Protein AF-A0A8B7PF85-F1 (afdb_monomer_lite)

Sequence (196 aa):
MQERKKDFKMIKMERMNKMQQNVLRRKIEEASSVNKRLKDALELQKVCSEKRATANLANRQQRLKNWLESELELVSVKHQAKQSLESLREDRKFIGNKLTKVEQQLQHNDLSEEFRTELLNKQKDLSTDLQLRTAQINELQQKVLEGDGESLLERKRFEGLQGMSETKAALTMLFNTAVQHKAQCASSQQELQELQ

Foldseek 3Di:
DVVVVVVVVVVVVVVVVVVVVVVLVVLVVVLVVLLVLLVVLVVVLVVLVVCVVDDDDPPLLVNLLVLLVSVVSNVVSLVVLVVSLVVLVVVLVVLVVVLVVLVVVLPDPPDDPVVNVVSVVSNVVSVVSNVVSVVSSVSSVVSSVVVCVCVVVVVCVCVPQDDDVSVVSSVVSVVVVVVVVVVVVVVVVVVVVVVD

Structure (mmCIF, N/CA/C/O backbone):
data_AF-A0A8B7PF85-F1
#
_entry.id   AF-A0A8B7PF85-F1
#
loop_
_atom_site.group_PDB
_atom_site.id
_atom_site.type_symbol
_atom_site.label_atom_id
_atom_site.label_alt_id
_atom_site.label_comp_id
_atom_site.label_asym_id
_atom_site.label_entity_id
_atom_site.label_seq_id
_atom_site.pdbx_PDB_ins_code
_atom_site.Cartn_x
_atom_site.Cartn_y
_atom_site.Cartn_z
_atom_site.occupancy
_atom_site.B_iso_or_equiv
_atom_site.auth_seq_id
_atom_site.auth_comp_id
_atom_site.auth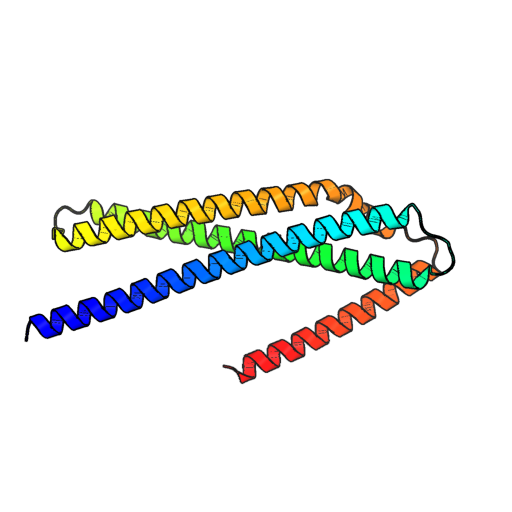_asym_id
_atom_site.auth_atom_id
_atom_site.pdbx_PDB_model_num
ATOM 1 N N . MET A 1 1 ? -5.047 -15.361 47.246 1.00 52.53 1 MET A N 1
ATOM 2 C CA . MET A 1 1 ? -5.412 -16.147 46.033 1.00 52.53 1 MET A CA 1
ATOM 3 C C . MET A 1 1 ? -6.221 -15.343 45.011 1.00 52.53 1 MET A C 1
ATOM 5 O O . MET A 1 1 ? -6.022 -15.560 43.822 1.00 52.53 1 MET A O 1
ATOM 9 N N . GLN A 1 2 ? -7.114 -14.435 45.428 1.00 57.12 2 GLN A N 1
ATOM 10 C CA . GLN A 1 2 ? -7.869 -13.569 44.505 1.00 57.12 2 GLN A CA 1
ATOM 11 C C . GLN A 1 2 ? -7.014 -12.468 43.852 1.00 57.12 2 GLN A C 1
ATOM 13 O O . GLN A 1 2 ? -7.159 -12.265 42.651 1.00 57.12 2 GLN A O 1
ATOM 18 N N . GLU A 1 3 ? -6.076 -11.844 44.576 1.00 59.31 3 GLU A N 1
ATOM 19 C CA . GLU A 1 3 ? -5.154 -10.835 44.009 1.00 59.31 3 GLU A CA 1
ATOM 20 C C . GLU A 1 3 ? -4.303 -11.396 42.870 1.00 59.31 3 GLU A C 1
ATOM 22 O O . GLU A 1 3 ? -4.425 -10.935 41.744 1.00 59.31 3 GLU A O 1
ATOM 27 N N . ARG A 1 4 ? -3.598 -12.516 43.090 1.00 60.62 4 ARG A N 1
ATOM 28 C CA . ARG A 1 4 ? -2.813 -13.177 42.027 1.00 60.62 4 ARG A CA 1
ATOM 29 C C . ARG A 1 4 ? -3.626 -13.512 40.769 1.00 60.62 4 ARG A C 1
ATOM 31 O O . ARG A 1 4 ? -3.073 -13.530 39.676 1.00 60.62 4 ARG A O 1
ATOM 38 N N . LYS A 1 5 ? -4.930 -13.802 40.900 1.00 60.78 5 LYS A N 1
ATOM 39 C CA . LYS A 1 5 ? -5.827 -14.054 39.755 1.00 60.78 5 LYS A CA 1
ATOM 40 C C . LYS A 1 5 ? -6.243 -12.759 39.043 1.00 60.78 5 LYS A C 1
ATOM 42 O O . LYS A 1 5 ? -6.438 -12.797 37.828 1.00 60.78 5 LYS A O 1
ATOM 47 N N . LYS A 1 6 ? -6.386 -11.643 39.767 1.00 65.12 6 LYS A N 1
ATOM 48 C CA . LYS A 1 6 ? -6.593 -10.302 39.194 1.00 65.12 6 LYS A CA 1
ATOM 49 C C . LYS A 1 6 ? -5.335 -9.827 38.461 1.00 65.12 6 LYS A C 1
ATOM 51 O O . LYS A 1 6 ? -5.448 -9.444 37.300 1.00 65.12 6 LYS A O 1
ATOM 56 N N . ASP A 1 7 ? -4.159 -9.996 39.057 1.00 64.06 7 ASP A N 1
ATOM 57 C CA . ASP A 1 7 ? -2.874 -9.611 38.457 1.00 64.06 7 ASP A CA 1
ATOM 58 C C . ASP A 1 7 ? -2.611 -10.369 37.152 1.00 64.06 7 ASP A C 1
ATOM 60 O O . ASP A 1 7 ? -2.257 -9.784 36.132 1.00 64.06 7 ASP A O 1
ATOM 64 N N . PHE A 1 8 ? -2.878 -11.680 37.128 1.00 69.31 8 PHE A N 1
ATOM 65 C CA . PHE A 1 8 ? -2.704 -12.482 35.914 1.00 69.31 8 PHE A CA 1
ATOM 66 C C . PHE A 1 8 ? -3.651 -12.062 34.782 1.00 69.31 8 PHE A C 1
ATOM 68 O O . PHE A 1 8 ? -3.271 -12.072 33.608 1.00 69.31 8 PHE A O 1
ATOM 75 N N . LYS A 1 9 ? -4.896 -11.700 35.119 1.00 68.50 9 LYS A N 1
ATOM 76 C CA . LYS A 1 9 ? -5.866 -11.180 34.146 1.00 68.50 9 LYS A CA 1
ATOM 77 C C . LYS A 1 9 ? -5.438 -9.813 33.619 1.00 68.50 9 LYS A C 1
ATOM 79 O O . LYS A 1 9 ? -5.511 -9.609 32.410 1.00 68.50 9 LYS A O 1
ATOM 84 N N . MET A 1 10 ? -4.948 -8.937 34.493 1.00 69.19 10 MET A N 1
ATOM 85 C CA . MET A 1 10 ? -4.437 -7.614 34.137 1.00 69.19 10 MET A CA 1
ATOM 86 C C . MET A 1 10 ? -3.246 -7.728 33.180 1.00 69.19 10 MET A C 1
ATOM 88 O O . MET A 1 10 ? -3.312 -7.214 32.069 1.00 69.19 10 MET A O 1
ATOM 92 N N . ILE A 1 11 ? -2.238 -8.537 33.521 1.00 71.31 11 ILE A N 1
ATOM 93 C CA . ILE A 1 11 ? -1.063 -8.787 32.669 1.00 71.31 11 ILE A CA 1
ATOM 94 C C . ILE A 1 11 ? -1.471 -9.370 31.309 1.00 71.31 11 ILE A C 1
ATOM 96 O O . ILE A 1 11 ? -0.946 -8.978 30.265 1.00 71.31 11 ILE A O 1
ATOM 100 N N . LYS A 1 12 ? -2.425 -10.311 31.280 1.00 73.25 12 LYS A N 1
ATOM 101 C CA . LYS A 1 12 ? -2.925 -10.888 30.022 1.00 73.25 12 LYS A CA 1
ATOM 102 C C . LYS A 1 12 ? -3.624 -9.834 29.158 1.00 73.25 12 LYS A C 1
ATOM 104 O O . LYS A 1 12 ? -3.432 -9.825 27.941 1.00 73.25 12 LYS A O 1
ATOM 109 N N . MET A 1 13 ? -4.421 -8.965 29.774 1.00 68.44 13 MET A N 1
ATOM 110 C CA . MET A 1 13 ? -5.147 -7.900 29.087 1.00 68.44 13 MET A CA 1
ATOM 111 C C . MET A 1 13 ? -4.189 -6.828 28.548 1.00 68.44 13 MET A C 1
ATOM 113 O O . MET A 1 13 ? -4.273 -6.481 27.372 1.00 68.44 13 MET A O 1
ATOM 117 N N . GLU A 1 14 ? -3.207 -6.398 29.343 1.00 67.06 14 GLU A N 1
ATOM 118 C CA . GLU A 1 14 ? -2.139 -5.483 28.921 1.00 67.06 14 GLU A CA 1
ATOM 119 C C . GLU A 1 14 ? -1.345 -6.040 27.740 1.00 67.06 14 GLU A C 1
ATOM 121 O O . GLU A 1 14 ? -1.093 -5.339 26.758 1.00 67.06 14 GLU A O 1
ATOM 126 N N . ARG A 1 15 ? -0.991 -7.330 27.791 1.00 65.25 15 ARG A N 1
ATOM 127 C CA . ARG A 1 15 ? -0.265 -7.995 26.704 1.00 65.25 15 ARG A CA 1
ATOM 128 C C . ARG A 1 15 ? -1.082 -8.006 25.414 1.00 65.25 15 ARG A C 1
ATOM 130 O O . ARG A 1 15 ? -0.525 -7.769 24.344 1.00 65.25 15 ARG A O 1
ATOM 137 N N . MET A 1 16 ? -2.392 -8.237 25.510 1.00 67.75 16 MET A N 1
ATOM 138 C CA . MET A 1 16 ? -3.291 -8.235 24.356 1.00 67.75 16 MET A CA 1
ATOM 139 C C . MET A 1 16 ? -3.498 -6.826 23.783 1.00 67.75 16 MET A C 1
ATOM 141 O O . MET A 1 16 ? -3.420 -6.662 22.566 1.00 67.75 16 MET A O 1
ATOM 145 N N . ASN A 1 17 ? -3.662 -5.808 24.634 1.00 66.38 17 ASN A N 1
ATOM 146 C CA . ASN A 1 17 ? -3.736 -4.405 24.210 1.00 66.38 17 ASN A CA 1
ATOM 147 C C . ASN A 1 17 ? -2.448 -3.951 23.520 1.00 66.38 17 ASN A C 1
ATOM 149 O O . ASN A 1 17 ? -2.494 -3.378 22.434 1.00 66.38 17 ASN A O 1
ATOM 153 N N . LYS A 1 18 ? -1.285 -4.282 24.089 1.00 66.00 18 LYS A N 1
ATOM 154 C CA . LYS A 1 18 ? 0.018 -3.963 23.492 1.00 66.00 18 LYS A CA 1
ATOM 155 C C . LYS A 1 18 ? 0.196 -4.622 22.123 1.00 66.00 18 LYS A C 1
ATOM 157 O O . LYS A 1 18 ? 0.724 -4.011 21.198 1.00 66.00 18 LYS A O 1
ATOM 162 N N . MET A 1 19 ? -0.271 -5.862 21.971 1.00 63.94 19 MET A N 1
ATOM 163 C CA . MET A 1 19 ? -0.222 -6.573 20.693 1.00 63.94 19 MET A CA 1
ATOM 164 C C . MET A 1 19 ? -1.135 -5.918 19.647 1.00 63.94 19 MET A C 1
ATOM 166 O O . MET A 1 19 ? -0.721 -5.742 18.504 1.00 63.94 19 MET A O 1
ATOM 170 N N . GLN A 1 20 ? -2.337 -5.491 20.044 1.00 65.75 20 GLN A N 1
ATOM 171 C CA . GLN A 1 20 ? -3.268 -4.774 19.167 1.00 65.75 20 GLN A CA 1
ATOM 172 C C . GLN A 1 20 ? -2.722 -3.402 18.749 1.00 65.75 20 GLN A C 1
ATOM 174 O O . GLN A 1 20 ? -2.713 -3.101 17.556 1.00 65.75 20 GLN A O 1
ATOM 179 N N . GLN A 1 21 ? -2.171 -2.620 19.683 1.00 65.25 21 GLN A N 1
ATOM 180 C CA . GLN A 1 21 ? -1.509 -1.347 19.375 1.00 65.25 21 GLN A CA 1
ATOM 181 C C . GLN A 1 21 ? -0.337 -1.523 18.404 1.00 65.25 21 GLN A C 1
ATOM 183 O O . GLN A 1 21 ? -0.194 -0.744 17.466 1.00 65.25 21 GLN A O 1
ATOM 188 N N . ASN A 1 22 ? 0.471 -2.573 18.569 1.00 64.44 22 ASN A N 1
ATOM 189 C CA . ASN A 1 22 ? 1.574 -2.861 17.652 1.00 64.44 22 ASN A CA 1
ATOM 190 C C . ASN A 1 22 ? 1.091 -3.208 16.237 1.00 64.44 22 ASN A C 1
ATOM 192 O O . ASN A 1 22 ? 1.699 -2.765 15.265 1.00 64.44 22 ASN A O 1
ATOM 196 N N . VAL A 1 23 ? -0.000 -3.969 16.104 1.00 67.62 23 VAL A N 1
ATOM 197 C CA . VAL A 1 23 ? -0.604 -4.263 14.792 1.00 67.62 23 VAL A CA 1
ATOM 198 C C . VAL A 1 23 ? -1.124 -2.982 14.142 1.00 67.62 23 VAL A C 1
ATOM 200 O O . VAL A 1 23 ? -0.873 -2.749 12.963 1.00 67.62 23 VAL A O 1
ATOM 203 N N . LEU A 1 24 ? -1.803 -2.126 14.906 1.00 63.72 24 LEU A N 1
ATOM 204 C CA . LEU A 1 24 ? -2.301 -0.846 14.405 1.00 63.72 24 LEU A CA 1
ATOM 205 C C . LEU A 1 24 ? -1.158 0.066 13.958 1.00 63.72 24 LEU A C 1
ATOM 207 O O . LEU A 1 24 ? -1.241 0.637 12.873 1.00 63.72 24 LEU A O 1
ATOM 211 N N . ARG A 1 25 ? -0.079 0.147 14.745 1.00 69.00 25 ARG A N 1
ATOM 212 C CA . ARG A 1 25 ? 1.114 0.937 14.426 1.00 69.00 25 ARG A CA 1
ATOM 213 C C . ARG A 1 25 ? 1.792 0.461 13.145 1.00 69.00 25 ARG A C 1
ATOM 215 O O . ARG A 1 25 ? 2.030 1.279 12.265 1.00 69.00 25 ARG A O 1
ATOM 222 N N . ARG A 1 26 ? 2.001 -0.852 12.995 1.00 70.06 26 ARG A N 1
ATOM 223 C CA . ARG A 1 26 ? 2.557 -1.442 11.764 1.00 70.06 26 ARG A CA 1
ATOM 224 C C . ARG A 1 26 ? 1.707 -1.113 10.544 1.00 70.06 26 ARG A C 1
ATOM 226 O O . ARG A 1 26 ? 2.234 -0.665 9.538 1.00 70.06 26 ARG A O 1
ATOM 233 N N . LYS A 1 27 ? 0.383 -1.228 10.660 1.00 63.81 27 LYS A N 1
ATOM 234 C CA . LYS A 1 27 ? -0.536 -0.879 9.566 1.00 63.81 27 LYS A CA 1
ATOM 235 C C . LYS A 1 27 ? -0.499 0.610 9.202 1.00 63.81 27 LYS A C 1
ATOM 237 O O . LYS A 1 27 ? -0.660 0.966 8.038 1.00 63.81 27 LYS A O 1
ATOM 242 N N . ILE A 1 28 ? -0.289 1.494 10.181 1.00 65.00 28 ILE A N 1
ATOM 243 C CA . ILE A 1 28 ? -0.104 2.933 9.933 1.00 65.00 2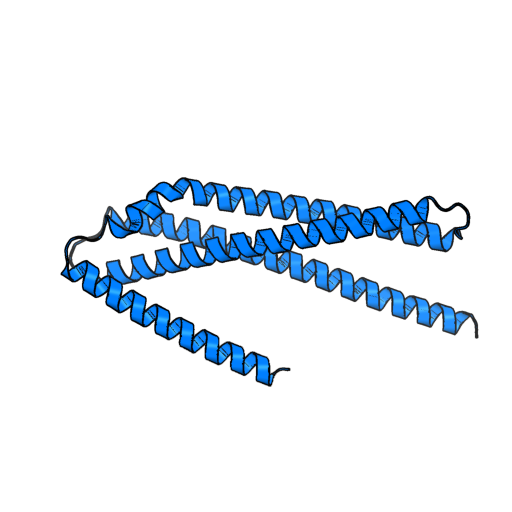8 ILE A CA 1
ATOM 244 C C . ILE A 1 28 ? 1.213 3.188 9.197 1.00 65.00 28 ILE A C 1
ATOM 246 O O . ILE A 1 28 ? 1.236 3.951 8.231 1.00 65.00 28 ILE A O 1
ATOM 250 N N . GLU A 1 29 ? 2.289 2.538 9.632 1.00 67.56 29 GLU A N 1
ATOM 251 C CA . GLU A 1 29 ? 3.610 2.634 9.011 1.00 67.56 29 GLU A CA 1
ATOM 252 C C . GLU A 1 29 ? 3.600 2.094 7.572 1.00 67.56 29 GLU A C 1
ATOM 254 O O . GLU A 1 29 ? 4.130 2.749 6.677 1.00 67.56 29 GLU A O 1
ATOM 259 N N . GLU A 1 30 ? 2.928 0.969 7.319 1.00 68.38 30 GLU A N 1
ATOM 260 C CA . GLU A 1 30 ? 2.755 0.389 5.981 1.00 68.38 30 GLU A CA 1
ATOM 261 C C . GLU A 1 30 ? 1.994 1.334 5.043 1.00 68.38 30 GLU A C 1
ATOM 263 O O . GLU A 1 30 ? 2.473 1.635 3.949 1.00 68.38 30 GLU A O 1
ATOM 268 N N . ALA A 1 31 ? 0.853 1.879 5.481 1.00 65.06 31 ALA A N 1
ATOM 269 C CA . ALA A 1 31 ? 0.079 2.828 4.678 1.00 65.06 31 ALA A CA 1
ATOM 270 C C . ALA A 1 31 ? 0.862 4.124 4.388 1.00 65.06 31 ALA A C 1
ATOM 272 O O . ALA A 1 31 ? 0.839 4.631 3.265 1.00 65.06 31 ALA A O 1
ATOM 273 N N . SER A 1 32 ? 1.594 4.639 5.381 1.00 71.62 32 SER A N 1
ATOM 274 C CA . SER A 1 32 ? 2.464 5.812 5.225 1.00 71.62 32 SER A CA 1
ATOM 275 C C . SER A 1 32 ? 3.615 5.544 4.248 1.00 71.62 32 SER A C 1
ATOM 277 O O . SER A 1 32 ? 3.907 6.368 3.381 1.00 71.62 32 SER A O 1
ATOM 279 N N . SER A 1 33 ? 4.223 4.356 4.322 1.00 74.31 33 SER A N 1
ATOM 280 C CA . SER A 1 33 ? 5.284 3.916 3.412 1.00 74.31 33 SER A CA 1
ATOM 281 C C . SER A 1 33 ? 4.795 3.822 1.965 1.00 74.31 33 SER A C 1
ATOM 283 O O . SER A 1 33 ? 5.436 4.363 1.062 1.00 74.31 33 SER A O 1
ATOM 285 N N . VAL A 1 34 ? 3.622 3.222 1.732 1.00 73.38 34 VAL A N 1
ATOM 286 C CA . VAL A 1 34 ? 3.011 3.137 0.393 1.00 73.38 34 VAL A CA 1
ATOM 287 C C . VAL A 1 34 ? 2.690 4.528 -0.158 1.00 73.38 34 VAL A C 1
ATOM 289 O O . VAL A 1 34 ? 3.002 4.819 -1.312 1.00 73.38 34 VAL A O 1
ATOM 292 N N . ASN A 1 35 ? 2.131 5.418 0.664 1.00 73.12 35 ASN A N 1
ATOM 293 C CA . ASN A 1 35 ? 1.842 6.797 0.265 1.00 73.12 35 ASN A CA 1
ATOM 294 C C . ASN A 1 35 ? 3.124 7.570 -0.094 1.00 73.12 35 ASN A C 1
ATOM 296 O O . ASN A 1 35 ? 3.177 8.250 -1.123 1.00 73.12 35 ASN A O 1
ATOM 300 N N . LYS A 1 36 ? 4.186 7.420 0.706 1.00 77.94 36 LYS A N 1
ATOM 301 C CA . LYS A 1 36 ? 5.494 8.014 0.414 1.00 77.94 36 LYS A CA 1
ATOM 302 C C . LYS A 1 36 ? 6.056 7.500 -0.912 1.00 77.94 36 LYS A C 1
ATOM 304 O O . LYS A 1 36 ? 6.408 8.309 -1.761 1.00 77.94 36 LYS A O 1
ATOM 309 N N . ARG A 1 37 ? 6.054 6.182 -1.132 1.00 73.06 37 ARG A N 1
ATOM 310 C CA . ARG A 1 37 ? 6.516 5.578 -2.393 1.00 73.06 37 ARG A CA 1
ATOM 311 C C . ARG A 1 37 ? 5.720 6.069 -3.602 1.00 73.06 37 ARG A C 1
ATOM 313 O O . ARG A 1 37 ? 6.321 6.369 -4.627 1.00 73.06 37 ARG A O 1
ATOM 320 N N . LEU A 1 38 ? 4.397 6.205 -3.481 1.00 73.38 38 LEU A N 1
ATOM 321 C CA . LEU A 1 38 ? 3.551 6.770 -4.539 1.00 73.38 38 LEU A CA 1
ATOM 322 C C . LEU A 1 38 ? 3.908 8.227 -4.835 1.00 73.38 38 LEU A C 1
ATOM 324 O O . LEU A 1 38 ? 4.013 8.605 -5.998 1.00 73.38 38 LEU A O 1
ATOM 328 N N . LYS A 1 39 ? 4.140 9.032 -3.795 1.00 78.81 39 LYS A N 1
ATOM 329 C CA . LYS A 1 39 ? 4.580 10.422 -3.954 1.00 78.81 39 LYS A CA 1
ATOM 330 C C . LYS A 1 39 ? 5.917 10.508 -4.691 1.00 78.81 39 LYS A C 1
ATOM 332 O O . LYS A 1 39 ? 6.038 11.282 -5.635 1.00 78.81 39 LYS A O 1
ATOM 337 N N . ASP A 1 40 ? 6.888 9.709 -4.264 1.00 78.19 40 ASP A N 1
ATOM 338 C CA . ASP A 1 40 ? 8.239 9.717 -4.822 1.00 78.19 40 ASP A CA 1
ATOM 339 C C . ASP A 1 40 ? 8.233 9.244 -6.290 1.00 78.19 40 ASP A C 1
ATOM 341 O O . ASP A 1 40 ? 8.928 9.817 -7.128 1.00 78.19 40 ASP A O 1
ATOM 345 N N . ALA A 1 41 ? 7.395 8.256 -6.631 1.00 74.12 41 ALA A N 1
ATOM 346 C CA . ALA A 1 41 ? 7.236 7.765 -8.001 1.00 74.12 41 ALA A CA 1
ATOM 347 C C . ALA A 1 41 ? 6.598 8.802 -8.943 1.00 74.12 41 ALA A C 1
ATOM 349 O O . ALA A 1 41 ? 7.079 8.984 -10.062 1.00 74.12 41 ALA A O 1
ATOM 350 N N . LEU A 1 42 ? 5.556 9.510 -8.489 1.00 73.81 42 LEU A N 1
ATOM 351 C CA . LEU A 1 42 ? 4.905 10.575 -9.267 1.00 73.81 42 LEU A CA 1
ATOM 352 C C . LEU A 1 42 ? 5.857 11.755 -9.526 1.00 73.81 42 LEU A C 1
ATOM 354 O O . LEU A 1 42 ? 5.928 12.269 -10.642 1.00 73.81 42 LEU A O 1
ATOM 358 N N . GLU A 1 43 ? 6.645 12.155 -8.524 1.00 78.06 43 GLU A N 1
ATOM 359 C CA . GLU A 1 43 ? 7.648 13.214 -8.693 1.00 78.06 43 GLU A CA 1
ATOM 360 C C . GLU A 1 43 ? 8.745 12.791 -9.683 1.00 78.06 43 GLU A C 1
ATOM 362 O O . GLU A 1 43 ? 9.116 13.549 -10.584 1.00 78.06 43 GLU A O 1
ATOM 367 N N . LEU A 1 44 ? 9.234 11.550 -9.573 1.00 75.50 44 LEU A N 1
ATOM 368 C CA . LEU A 1 44 ? 10.245 11.018 -10.485 1.00 75.50 44 LEU A CA 1
ATOM 369 C C . LEU A 1 44 ? 9.744 10.976 -11.935 1.00 75.50 44 LEU A C 1
ATOM 371 O O . LEU A 1 44 ? 10.491 11.317 -12.855 1.00 75.50 44 LEU A O 1
ATOM 375 N N . GLN A 1 45 ? 8.483 10.598 -12.144 1.00 72.25 45 GLN A N 1
ATOM 376 C CA . GLN A 1 45 ?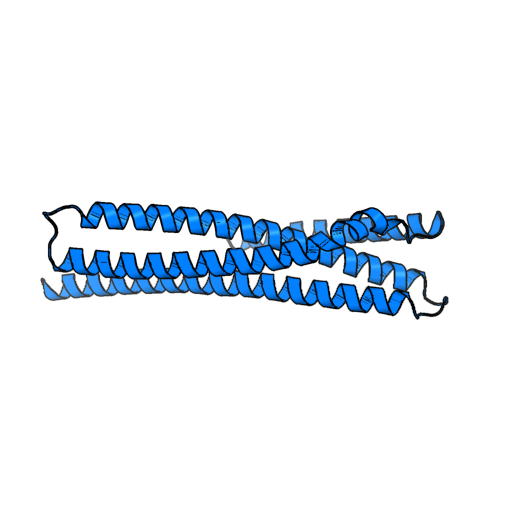 7.860 10.586 -13.463 1.00 72.25 45 GLN A CA 1
ATOM 377 C C . GLN A 1 45 ? 7.838 11.985 -14.087 1.00 72.25 45 GLN A C 1
ATOM 379 O O . GLN A 1 45 ? 8.235 12.145 -15.246 1.00 72.25 45 GLN A O 1
ATOM 384 N N . LYS A 1 46 ? 7.443 13.005 -13.316 1.00 71.69 46 LYS A N 1
ATOM 385 C CA . LYS A 1 46 ? 7.427 14.399 -13.771 1.00 71.69 46 LYS A CA 1
ATOM 386 C C . LYS A 1 46 ? 8.821 14.860 -14.206 1.00 71.69 46 LYS A C 1
ATOM 388 O O . LYS A 1 46 ? 8.992 15.339 -15.328 1.00 71.69 46 LYS A O 1
ATOM 393 N N . VAL A 1 47 ? 9.836 14.603 -13.380 1.00 71.06 47 VAL A N 1
ATOM 394 C CA . VAL A 1 47 ? 11.239 14.932 -13.683 1.00 71.06 47 VAL A CA 1
ATOM 395 C C . VAL A 1 47 ? 11.749 14.191 -14.930 1.00 71.06 47 VAL A C 1
ATOM 397 O O . VAL A 1 47 ? 12.461 14.771 -15.754 1.00 71.06 47 VAL A O 1
ATOM 400 N N . CYS A 1 48 ? 11.409 12.910 -15.102 1.00 64.31 48 CYS A N 1
ATOM 401 C CA . CYS A 1 48 ? 11.793 12.137 -16.288 1.00 64.31 48 CYS A CA 1
ATOM 402 C C . CYS A 1 48 ? 11.092 12.638 -17.563 1.00 64.31 48 CYS A C 1
ATOM 404 O O . CYS A 1 48 ? 11.721 12.678 -18.625 1.00 64.31 48 CYS A O 1
ATOM 406 N N . SER A 1 49 ? 9.828 13.061 -17.466 1.00 63.62 49 SER A N 1
ATOM 407 C CA . SER A 1 49 ? 9.073 13.660 -18.572 1.00 63.62 49 SER A CA 1
ATOM 408 C C . SER A 1 49 ? 9.692 14.990 -19.026 1.00 63.62 49 SER A C 1
ATOM 410 O O . SER A 1 49 ? 9.955 15.184 -20.213 1.00 63.62 49 SER A O 1
ATOM 412 N N . GLU A 1 50 ? 10.057 15.865 -18.085 1.00 62.97 50 GLU A N 1
ATOM 413 C CA . GLU A 1 50 ? 10.717 17.149 -18.373 1.00 62.97 50 GLU A CA 1
ATOM 414 C C . GLU A 1 50 ? 12.112 16.964 -19.003 1.00 62.97 50 GLU A C 1
ATOM 416 O O . GLU A 1 50 ? 12.472 17.644 -19.970 1.00 62.97 50 GLU A O 1
ATOM 421 N N . LYS A 1 51 ? 12.892 15.980 -18.534 1.00 62.12 51 LYS A N 1
ATOM 422 C CA . LYS A 1 51 ? 14.201 15.628 -19.121 1.00 62.12 51 LYS A CA 1
ATOM 423 C C . LYS A 1 51 ? 14.094 15.046 -20.534 1.00 62.12 51 LYS A C 1
ATOM 425 O O . LYS A 1 51 ? 15.047 15.144 -21.310 1.00 62.12 51 LYS A O 1
ATOM 430 N N . ARG A 1 52 ? 12.949 14.460 -20.902 1.00 57.75 52 ARG A N 1
ATOM 431 C CA . ARG A 1 52 ? 12.696 13.964 -22.265 1.00 57.75 52 ARG A CA 1
ATOM 432 C C . ARG A 1 52 ? 12.615 15.109 -23.277 1.00 57.75 52 ARG A C 1
ATOM 434 O O . ARG A 1 52 ? 13.044 14.921 -24.412 1.00 57.75 52 ARG A O 1
ATOM 441 N N . ALA A 1 53 ? 12.129 16.281 -22.865 1.00 58.03 53 ALA A N 1
ATOM 442 C CA . ALA A 1 53 ? 11.968 17.443 -23.739 1.00 58.03 53 ALA A CA 1
ATOM 443 C C . ALA A 1 53 ? 13.297 18.134 -24.113 1.00 58.03 53 ALA A C 1
ATOM 445 O O . ALA A 1 53 ? 13.343 18.855 -25.105 1.00 58.03 53 ALA A O 1
ATOM 446 N N . THR A 1 54 ? 14.381 17.916 -23.354 1.00 54.34 54 THR A N 1
ATOM 447 C CA . THR A 1 54 ? 15.608 18.739 -23.427 1.00 54.34 54 THR A CA 1
ATOM 448 C C . THR A 1 54 ? 16.897 17.984 -23.798 1.00 54.34 54 THR A C 1
ATOM 450 O O . THR A 1 54 ? 17.942 18.612 -23.957 1.00 54.34 54 THR A O 1
ATOM 453 N N . ALA A 1 55 ? 16.877 16.653 -23.962 1.00 52.72 55 ALA A N 1
ATOM 454 C CA . ALA A 1 55 ? 18.104 15.844 -24.060 1.00 52.72 55 ALA A CA 1
ATOM 455 C C . ALA A 1 55 ? 18.538 15.425 -25.490 1.00 52.72 55 ALA A C 1
ATOM 457 O O . ALA A 1 55 ? 17.749 14.915 -26.290 1.00 52.72 55 ALA A O 1
ATOM 458 N N . ASN A 1 56 ? 19.851 15.525 -25.756 1.00 57.81 56 ASN A N 1
ATOM 459 C CA . ASN A 1 56 ? 20.538 15.187 -27.018 1.00 57.81 56 ASN A CA 1
ATOM 460 C C . ASN A 1 56 ? 20.449 13.700 -27.456 1.00 57.81 56 ASN A C 1
ATOM 462 O O . ASN A 1 56 ? 20.261 12.784 -26.657 1.00 57.81 56 ASN A O 1
ATOM 466 N N . LEU A 1 57 ? 20.624 13.461 -28.765 1.00 55.88 57 LEU A N 1
ATOM 467 C CA . LEU A 1 57 ? 20.352 12.207 -29.499 1.00 55.88 57 LEU A CA 1
ATOM 468 C C . LEU A 1 57 ? 21.264 10.996 -29.190 1.00 55.88 57 LEU A C 1
ATOM 470 O O . LEU A 1 57 ? 20.864 9.870 -29.487 1.00 55.88 57 LEU A O 1
ATOM 474 N N . ALA A 1 58 ? 22.440 11.187 -28.583 1.00 56.81 58 ALA A N 1
ATOM 475 C CA . ALA A 1 58 ? 23.505 10.172 -28.524 1.00 56.81 58 ALA A CA 1
ATOM 476 C C . ALA A 1 58 ? 23.230 8.950 -27.614 1.00 56.81 58 ALA A C 1
ATOM 478 O O . ALA A 1 58 ? 23.803 7.892 -27.838 1.00 56.81 58 ALA A O 1
ATOM 479 N N . ASN A 1 59 ? 22.308 9.042 -26.646 1.00 68.75 59 ASN A N 1
ATOM 480 C CA . ASN A 1 59 ? 22.023 7.968 -25.674 1.00 68.75 59 ASN A CA 1
ATOM 481 C C . ASN A 1 59 ? 20.594 7.404 -25.791 1.00 68.75 59 ASN A C 1
ATOM 483 O O . ASN A 1 59 ? 19.911 7.176 -24.792 1.00 68.75 59 ASN A O 1
ATOM 487 N N . ARG A 1 60 ? 20.090 7.198 -27.015 1.00 71.00 60 ARG A N 1
ATOM 488 C CA . ARG A 1 60 ? 18.691 6.781 -27.255 1.00 71.00 60 ARG A CA 1
ATOM 489 C C . ARG A 1 60 ? 18.303 5.461 -26.560 1.00 71.00 60 ARG A C 1
ATOM 491 O O . ARG A 1 60 ? 17.257 5.430 -25.925 1.00 71.00 60 ARG A O 1
ATOM 498 N N . GLN A 1 61 ? 19.144 4.422 -26.593 1.00 73.31 61 GLN A N 1
ATOM 499 C CA . GLN A 1 61 ? 18.860 3.136 -25.924 1.00 73.31 61 GLN A CA 1
ATOM 500 C C . GLN A 1 61 ? 18.847 3.233 -24.393 1.00 73.31 61 GLN A C 1
ATOM 502 O O . GLN A 1 61 ? 17.943 2.700 -23.756 1.00 73.31 61 GLN A O 1
ATOM 507 N N . GLN A 1 62 ? 19.796 3.957 -23.791 1.00 76.31 62 GLN A N 1
ATOM 508 C CA . GLN A 1 62 ? 19.803 4.166 -22.339 1.00 76.31 62 GLN A CA 1
ATOM 509 C C . GLN A 1 62 ? 18.605 5.014 -21.883 1.00 76.31 62 GLN A C 1
ATOM 511 O O . GLN A 1 62 ? 18.038 4.762 -20.824 1.00 76.31 62 GLN A O 1
ATOM 516 N N . ARG A 1 63 ? 18.168 5.989 -22.693 1.00 75.75 63 ARG A N 1
ATOM 517 C CA . ARG A 1 63 ? 16.943 6.759 -22.420 1.00 75.75 63 ARG A CA 1
ATOM 518 C C . ARG A 1 63 ? 15.699 5.885 -22.460 1.00 75.75 63 ARG A C 1
ATOM 520 O O . ARG A 1 63 ? 14.879 5.983 -21.556 1.00 75.75 63 ARG A O 1
ATOM 527 N N . LEU A 1 64 ? 15.589 5.027 -23.474 1.00 77.75 64 LEU A N 1
ATOM 528 C CA . LEU A 1 64 ? 14.499 4.063 -23.578 1.00 77.75 64 LEU A CA 1
ATOM 529 C C . LEU A 1 64 ? 14.466 3.146 -22.349 1.00 77.75 64 LEU A C 1
ATOM 531 O O . LEU A 1 64 ? 13.395 2.916 -21.800 1.00 77.75 64 LEU A O 1
ATOM 535 N N . LYS A 1 65 ? 15.638 2.698 -21.875 1.00 79.94 65 LYS A N 1
ATOM 536 C CA . LYS A 1 65 ? 15.770 1.906 -20.645 1.00 79.94 65 LYS A CA 1
ATOM 537 C C . LYS A 1 65 ? 15.227 2.632 -19.426 1.00 79.94 65 LYS A C 1
ATOM 539 O O . LYS A 1 65 ? 14.297 2.142 -18.799 1.00 79.94 65 LYS A O 1
ATOM 544 N N . ASN A 1 66 ? 15.782 3.804 -19.135 1.00 79.75 66 ASN A N 1
ATOM 545 C CA . ASN A 1 66 ? 15.414 4.569 -17.950 1.00 79.75 66 ASN A CA 1
ATOM 546 C C . ASN A 1 66 ? 13.925 4.944 -17.977 1.00 79.75 66 ASN A C 1
ATOM 548 O O . ASN A 1 66 ? 13.259 4.891 -16.951 1.00 79.75 66 ASN A O 1
ATOM 552 N N . TRP A 1 67 ? 13.392 5.288 -19.155 1.00 80.19 67 TRP A N 1
ATOM 553 C CA . TRP A 1 67 ? 11.969 5.571 -19.318 1.00 80.19 67 TRP A CA 1
ATOM 554 C C . TRP A 1 67 ? 11.101 4.338 -19.043 1.00 80.19 67 TRP A C 1
ATOM 556 O O . TRP A 1 67 ? 10.160 4.440 -18.263 1.00 80.19 67 TRP A O 1
ATOM 566 N N . LEU A 1 68 ? 11.428 3.176 -19.625 1.00 80.69 68 LEU A N 1
ATOM 567 C CA . LEU A 1 68 ? 10.691 1.931 -19.380 1.00 80.69 68 LEU A CA 1
ATOM 568 C C . LEU A 1 68 ? 10.716 1.533 -17.901 1.00 80.69 68 LEU A C 1
ATOM 570 O O . LEU A 1 68 ? 9.687 1.127 -17.373 1.00 80.69 68 LEU A O 1
ATOM 574 N N . GLU A 1 69 ? 11.865 1.666 -17.236 1.00 81.25 69 GLU A N 1
ATOM 575 C CA . GLU A 1 69 ? 12.016 1.364 -15.809 1.00 81.25 69 GLU A CA 1
ATOM 576 C C . GLU A 1 69 ? 11.194 2.322 -14.935 1.00 81.25 69 GLU A C 1
ATOM 578 O O . GLU A 1 69 ? 10.456 1.864 -14.064 1.00 81.25 69 GLU A O 1
ATOM 583 N N . SER A 1 70 ? 11.252 3.637 -15.189 1.00 79.38 70 SER A N 1
ATOM 584 C CA . SER A 1 70 ? 10.429 4.616 -14.461 1.00 79.38 70 SER A CA 1
ATOM 585 C C . SER A 1 70 ? 8.932 4.383 -14.669 1.00 79.38 70 SER A C 1
ATOM 587 O O . SER A 1 70 ? 8.157 4.462 -13.719 1.00 79.38 70 SER A O 1
ATOM 589 N N . GLU A 1 71 ? 8.519 4.066 -15.895 1.00 79.50 71 GLU A N 1
ATOM 590 C CA . GLU A 1 71 ? 7.116 3.814 -16.221 1.00 79.50 71 GLU A CA 1
ATOM 591 C C . GLU A 1 71 ? 6.606 2.510 -15.586 1.00 79.50 71 GLU A C 1
ATOM 593 O O . GLU A 1 71 ? 5.472 2.442 -15.106 1.00 79.50 71 GLU A O 1
ATOM 598 N N . LEU A 1 72 ? 7.443 1.468 -15.564 1.00 82.38 72 LEU A N 1
ATOM 599 C CA . LEU A 1 72 ? 7.132 0.203 -14.903 1.00 82.38 72 LEU A CA 1
ATOM 600 C C . LEU A 1 72 ? 6.971 0.396 -13.390 1.00 82.38 72 LEU A C 1
ATOM 602 O O . LEU A 1 72 ? 5.990 -0.091 -12.826 1.00 82.38 72 LEU A O 1
ATOM 606 N N . GLU A 1 73 ? 7.886 1.130 -12.748 1.00 82.12 73 GLU A N 1
ATOM 607 C CA . GLU A 1 73 ? 7.810 1.418 -11.311 1.00 82.12 73 GLU A CA 1
ATOM 608 C C . GLU A 1 73 ? 6.558 2.231 -10.978 1.00 82.12 73 GLU A C 1
ATOM 610 O O . GLU A 1 73 ? 5.827 1.875 -10.057 1.00 82.12 73 GLU A O 1
ATOM 615 N N . LEU A 1 74 ? 6.239 3.262 -11.766 1.00 80.56 74 LEU A N 1
ATOM 616 C CA . LEU A 1 74 ? 5.025 4.053 -11.573 1.00 80.56 74 LEU A CA 1
ATOM 617 C C . LEU A 1 74 ? 3.764 3.180 -11.587 1.00 80.56 74 LEU A C 1
ATOM 619 O O . LEU A 1 74 ? 2.936 3.266 -10.676 1.00 80.56 74 LEU A O 1
ATOM 623 N N . VAL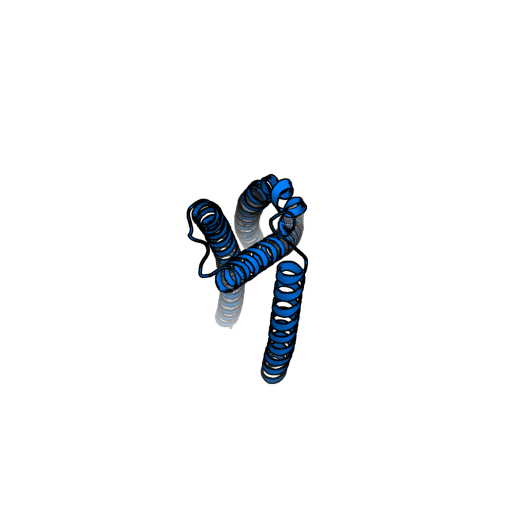 A 1 75 ? 3.609 2.321 -12.601 1.00 82.06 75 VAL A N 1
ATOM 624 C CA . VAL A 1 75 ? 2.440 1.430 -12.684 1.00 82.06 75 VAL A CA 1
ATOM 625 C C . VAL A 1 75 ? 2.415 0.429 -11.546 1.00 82.06 75 VAL A C 1
ATOM 627 O O . VAL A 1 75 ? 1.348 0.184 -10.983 1.00 82.06 75 VAL A O 1
ATOM 630 N N . SER A 1 76 ? 3.570 -0.127 -11.188 1.00 83.19 76 SER A N 1
ATOM 631 C CA . SER A 1 76 ? 3.699 -1.046 -10.060 1.00 83.19 76 SER A CA 1
ATOM 632 C C . SER A 1 76 ? 3.243 -0.383 -8.758 1.00 83.19 76 SER A C 1
ATOM 634 O O . SER A 1 76 ? 2.381 -0.914 -8.058 1.00 83.19 76 SER A O 1
ATOM 636 N N . VAL A 1 77 ? 3.730 0.825 -8.469 1.00 81.56 77 VAL A N 1
ATOM 637 C CA . VAL A 1 77 ? 3.382 1.577 -7.258 1.00 81.56 77 VAL A CA 1
ATOM 638 C C . VAL A 1 77 ? 1.911 1.992 -7.260 1.00 81.56 77 VAL A C 1
ATOM 640 O O . VAL A 1 77 ? 1.237 1.870 -6.237 1.00 81.56 77 VAL A O 1
ATOM 643 N N . LYS A 1 78 ? 1.362 2.402 -8.408 1.00 82.38 78 LYS A N 1
ATOM 644 C CA . LYS A 1 78 ? -0.071 2.692 -8.556 1.00 82.38 78 LYS A CA 1
ATOM 645 C C . LYS A 1 78 ? -0.928 1.453 -8.299 1.00 82.38 78 LYS A C 1
ATOM 647 O O . LYS A 1 78 ? -1.952 1.539 -7.620 1.00 82.38 78 LYS A O 1
ATOM 652 N N . HIS A 1 79 ? -0.509 0.294 -8.803 1.00 84.50 79 HIS A N 1
ATOM 653 C CA . HIS A 1 79 ? -1.185 -0.974 -8.546 1.00 84.50 79 HIS A CA 1
ATOM 654 C C . HIS A 1 79 ? -1.131 -1.349 -7.057 1.00 84.50 79 HIS A C 1
ATOM 656 O O . HIS A 1 79 ? -2.167 -1.651 -6.466 1.00 84.50 79 HIS A O 1
ATOM 662 N N . GLN A 1 80 ? 0.039 -1.237 -6.422 1.00 84.00 80 GLN A N 1
ATOM 663 C CA . GLN A 1 80 ? 0.217 -1.474 -4.984 1.00 84.00 80 GLN A CA 1
ATOM 664 C C . GLN A 1 80 ? -0.625 -0.515 -4.129 1.00 84.00 80 GLN A C 1
ATOM 666 O O . GLN A 1 80 ? -1.221 -0.930 -3.134 1.00 84.00 80 GLN A O 1
ATOM 671 N N . ALA A 1 81 ? -0.731 0.756 -4.523 1.00 83.75 81 ALA A N 1
ATOM 672 C CA . ALA A 1 81 ? -1.588 1.733 -3.858 1.00 83.75 81 ALA A CA 1
ATOM 673 C C . ALA A 1 81 ? -3.074 1.349 -3.952 1.00 83.75 81 ALA A C 1
ATOM 675 O O . ALA A 1 81 ? -3.784 1.424 -2.949 1.00 83.75 81 ALA A O 1
ATOM 676 N N . LYS A 1 82 ? -3.541 0.869 -5.116 1.00 85.75 82 LYS A N 1
ATOM 677 C CA . LYS A 1 82 ? -4.914 0.357 -5.291 1.00 85.75 82 LYS A CA 1
ATOM 678 C C . LYS A 1 82 ? -5.186 -0.865 -4.401 1.00 85.75 82 LYS A C 1
ATOM 680 O O . LYS A 1 82 ? -6.194 -0.873 -3.701 1.00 85.75 82 LYS A O 1
ATOM 685 N N . GLN A 1 83 ? -4.266 -1.829 -4.340 1.00 86.62 83 GLN A N 1
ATOM 686 C CA . GLN A 1 83 ? -4.380 -2.985 -3.436 1.00 86.62 83 GLN A CA 1
ATOM 687 C C . GLN A 1 83 ? -4.389 -2.572 -1.952 1.00 86.62 83 GLN A C 1
ATOM 689 O O . GLN A 1 83 ? -5.189 -3.061 -1.156 1.00 86.62 83 GLN A O 1
ATOM 694 N N . SER A 1 84 ? -3.529 -1.625 -1.570 1.00 85.31 84 SER A N 1
ATOM 695 C CA . SER A 1 84 ? -3.451 -1.121 -0.191 1.00 85.31 84 SER A CA 1
ATOM 696 C C . SER A 1 84 ? -4.744 -0.419 0.229 1.00 85.31 84 SER A C 1
ATOM 698 O O . SER A 1 84 ? -5.201 -0.554 1.361 1.00 85.31 84 SER A O 1
ATOM 700 N N . LEU A 1 85 ? -5.374 0.300 -0.698 1.00 87.56 85 LEU A N 1
ATOM 701 C CA . LEU A 1 85 ? -6.665 0.952 -0.509 1.00 87.56 85 LEU A CA 1
ATOM 702 C C . LEU A 1 85 ? -7.790 -0.077 -0.295 1.00 87.56 85 LEU A C 1
ATOM 704 O O . LEU A 1 85 ? -8.639 0.130 0.574 1.00 87.56 85 LEU A O 1
ATOM 708 N N . GLU A 1 86 ? -7.792 -1.189 -1.034 1.00 88.25 86 GLU A N 1
ATOM 709 C CA . GLU A 1 86 ? -8.725 -2.302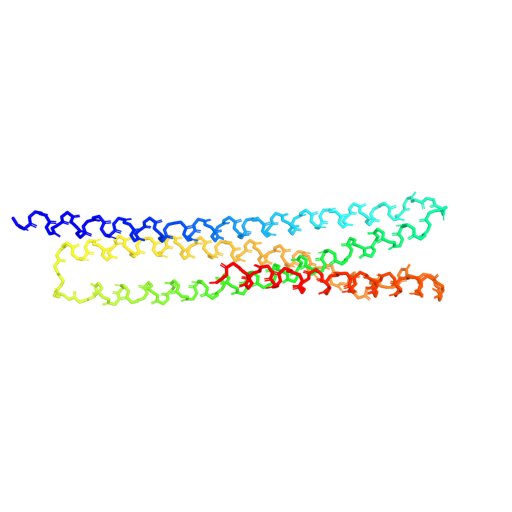 -0.797 1.00 88.25 86 GLU A CA 1
ATOM 710 C C . GLU A 1 86 ? -8.545 -2.899 0.603 1.00 88.25 86 GLU A C 1
ATOM 712 O O . GLU A 1 86 ? -9.515 -2.968 1.357 1.00 88.25 86 GLU A O 1
ATOM 717 N N . SER A 1 87 ? -7.306 -3.195 1.003 1.00 85.19 87 SER A N 1
ATOM 718 C CA . SER A 1 87 ? -6.984 -3.670 2.358 1.00 85.19 87 SER A CA 1
ATOM 719 C C . SER A 1 87 ? -7.468 -2.701 3.452 1.00 85.19 87 SER A C 1
ATOM 721 O O . SER A 1 87 ? -8.138 -3.097 4.409 1.00 85.19 87 SER A O 1
ATOM 723 N N . LEU A 1 88 ? -7.244 -1.391 3.280 1.00 86.06 88 LEU A N 1
ATOM 724 C CA . LEU A 1 88 ? -7.741 -0.372 4.211 1.00 86.06 88 LEU A CA 1
ATOM 725 C C . LEU A 1 88 ? -9.279 -0.328 4.277 1.00 86.06 88 LEU A C 1
ATOM 727 O O . LEU A 1 88 ? -9.845 -0.110 5.352 1.00 86.06 88 LEU A O 1
ATOM 731 N N . ARG A 1 89 ? -9.977 -0.534 3.150 1.00 88.12 89 ARG A N 1
ATOM 732 C CA . ARG A 1 89 ? -11.451 -0.599 3.109 1.00 88.12 89 ARG A CA 1
ATOM 733 C C . ARG A 1 89 ? -11.982 -1.815 3.865 1.00 88.12 89 ARG A C 1
ATOM 735 O O . ARG A 1 89 ? -12.977 -1.680 4.584 1.00 88.12 89 ARG A O 1
ATOM 742 N N . GLU A 1 90 ? -11.334 -2.966 3.727 1.00 88.69 90 GLU A N 1
ATOM 743 C CA . GLU A 1 90 ? -11.667 -4.178 4.481 1.00 88.69 90 GLU A CA 1
ATOM 744 C C . GLU A 1 90 ? -11.450 -3.979 5.984 1.00 88.69 90 GLU A C 1
ATOM 746 O O . GLU A 1 90 ? -12.351 -4.261 6.779 1.00 88.69 90 GLU A O 1
ATOM 751 N N . ASP A 1 91 ? -10.319 -3.388 6.373 1.00 83.75 91 ASP A N 1
ATOM 752 C CA . ASP A 1 91 ? -10.028 -3.026 7.762 1.00 83.75 91 ASP A CA 1
ATOM 753 C C . ASP A 1 91 ? -11.086 -2.078 8.337 1.00 83.75 91 ASP A C 1
ATOM 755 O O . ASP A 1 91 ? -11.604 -2.315 9.431 1.00 83.75 91 ASP A O 1
ATOM 759 N N . ARG A 1 92 ? -11.466 -1.028 7.594 1.00 89.38 92 ARG A N 1
ATOM 760 C CA . ARG A 1 92 ? -12.520 -0.091 8.011 1.00 89.38 92 ARG A CA 1
ATOM 761 C C . ARG A 1 92 ? -13.845 -0.818 8.239 1.00 89.38 92 ARG A C 1
ATOM 763 O O . ARG A 1 92 ? -14.511 -0.570 9.242 1.00 89.38 92 ARG A O 1
ATOM 770 N N . LYS A 1 93 ? -14.222 -1.731 7.337 1.00 89.75 93 LYS A N 1
ATOM 771 C CA . LYS A 1 93 ? -15.438 -2.550 7.474 1.00 89.75 93 LYS A CA 1
ATOM 772 C C . LYS A 1 93 ? -15.368 -3.433 8.721 1.00 89.75 93 LYS A C 1
ATOM 774 O O . LYS A 1 93 ? -16.335 -3.518 9.474 1.00 89.75 93 LYS A O 1
ATOM 779 N N . PHE A 1 94 ? -14.228 -4.072 8.960 1.00 85.94 94 PHE A N 1
ATOM 780 C CA . PHE A 1 94 ? -14.021 -4.925 10.124 1.00 85.94 94 PHE A CA 1
ATOM 781 C C . PHE A 1 94 ? -14.087 -4.147 11.446 1.00 85.94 94 PHE A C 1
ATOM 783 O O . PHE A 1 94 ? -14.748 -4.598 12.385 1.00 85.94 94 PHE A O 1
ATOM 790 N N . ILE A 1 95 ? -13.453 -2.973 11.514 1.00 85.44 95 ILE A N 1
ATOM 791 C CA . ILE A 1 95 ? -13.503 -2.078 12.680 1.00 85.44 95 ILE A CA 1
ATOM 792 C C . ILE A 1 95 ? -14.933 -1.581 12.905 1.00 85.44 95 ILE A C 1
ATOM 794 O O . ILE A 1 95 ? -15.426 -1.679 14.026 1.00 85.44 95 ILE A O 1
ATOM 798 N N . GLY A 1 96 ? -15.632 -1.149 11.849 1.00 86.25 96 GLY A N 1
ATOM 799 C CA . GLY A 1 96 ? -17.035 -0.732 11.929 1.00 86.25 96 GLY A CA 1
ATOM 800 C C . GLY A 1 96 ? -17.939 -1.832 12.492 1.00 86.25 96 GLY A C 1
ATOM 801 O O . GLY A 1 96 ? -18.669 -1.603 13.450 1.00 86.25 96 GLY A O 1
ATOM 802 N N . ASN A 1 97 ? -17.804 -3.066 11.997 1.00 88.88 97 ASN A N 1
ATOM 803 C CA . ASN A 1 97 ? -18.557 -4.212 12.517 1.00 88.88 97 ASN A CA 1
ATOM 804 C C . ASN A 1 97 ? -18.254 -4.505 13.997 1.00 88.88 97 ASN A C 1
ATOM 806 O O . ASN A 1 97 ? -19.140 -4.919 14.743 1.00 88.88 97 ASN A O 1
ATOM 810 N N . LYS A 1 98 ? -16.999 -4.337 14.435 1.00 86.00 98 LYS A N 1
ATOM 811 C CA . LYS A 1 98 ? -16.629 -4.484 15.850 1.00 86.00 98 LYS A CA 1
ATOM 812 C C . LYS A 1 98 ? -17.228 -3.377 16.710 1.00 86.00 98 LYS A C 1
ATOM 814 O O . LYS A 1 98 ? -17.692 -3.682 17.805 1.00 86.00 98 LYS A O 1
ATOM 819 N N . LEU A 1 99 ? -17.224 -2.139 16.221 1.00 87.88 99 LEU A N 1
ATOM 820 C CA . LEU A 1 99 ? -17.793 -0.991 16.917 1.00 87.88 99 LEU A CA 1
ATOM 821 C C . LEU A 1 99 ? -19.293 -1.195 17.154 1.00 87.88 99 LEU A C 1
ATOM 823 O O . LEU A 1 99 ? -19.728 -1.145 18.299 1.00 87.88 99 LEU A O 1
ATOM 827 N N . THR A 1 100 ? -20.045 -1.587 16.120 1.00 90.12 100 THR A N 1
ATOM 828 C CA . THR A 1 100 ? -21.479 -1.899 16.246 1.00 90.12 100 THR A CA 1
ATOM 829 C C . THR A 1 100 ? -21.749 -3.010 17.263 1.00 90.12 100 THR A C 1
ATOM 831 O O . THR A 1 100 ? -22.698 -2.925 18.036 1.00 90.12 100 THR A O 1
ATOM 834 N N . LYS A 1 101 ? -20.905 -4.051 17.321 1.00 89.31 101 LYS A N 1
ATOM 835 C CA . LYS A 1 101 ? -21.041 -5.114 18.334 1.00 89.31 101 LYS A CA 1
ATOM 836 C C . LYS A 1 101 ? -20.813 -4.598 19.755 1.00 89.31 101 LYS A C 1
ATOM 838 O O . LYS A 1 101 ? -21.530 -5.008 20.660 1.00 89.31 101 LYS A O 1
ATOM 843 N N . VAL A 1 102 ? -19.827 -3.723 19.958 1.00 87.88 102 VAL A N 1
ATOM 844 C CA . VAL A 1 102 ? -19.562 -3.102 21.269 1.00 87.88 102 VAL A CA 1
ATOM 845 C C . VAL A 1 102 ? -20.720 -2.186 21.674 1.00 87.88 102 VAL A C 1
ATOM 847 O O . VAL A 1 102 ? -21.157 -2.232 22.819 1.00 87.88 102 VAL A O 1
ATOM 850 N N . GLU A 1 103 ? -21.275 -1.422 20.733 1.00 88.12 103 GLU A N 1
ATOM 851 C CA . GLU A 1 103 ? -22.452 -0.573 20.957 1.00 88.12 103 GLU A CA 1
ATOM 852 C C . GLU A 1 103 ? -23.691 -1.385 21.341 1.00 88.12 103 GLU A C 1
ATOM 854 O O . GLU A 1 103 ? -24.381 -1.034 22.293 1.00 88.12 103 GLU A O 1
ATOM 859 N N . GLN A 1 104 ? -23.940 -2.509 20.664 1.00 88.94 104 GLN A N 1
ATOM 860 C CA . GLN A 1 104 ? -25.016 -3.438 21.023 1.00 88.94 104 GLN A CA 1
ATOM 861 C C . GLN A 1 104 ? -24.810 -4.047 22.413 1.00 88.94 104 GLN A C 1
ATOM 863 O O . GLN A 1 104 ? -25.763 -4.180 23.175 1.00 88.94 104 GLN A O 1
ATOM 868 N N . GLN A 1 105 ? -23.570 -4.397 22.769 1.00 85.06 105 GLN A N 1
ATOM 869 C CA . GLN A 1 105 ? -23.258 -4.900 24.106 1.00 85.06 105 GLN A CA 1
ATOM 870 C C . GLN A 1 105 ? -23.542 -3.843 25.174 1.00 85.06 105 GLN A C 1
ATOM 872 O O . GLN A 1 105 ? -24.171 -4.170 26.169 1.00 85.06 105 GLN A O 1
ATOM 877 N N . LEU A 1 106 ? -23.168 -2.581 24.944 1.00 85.31 106 LEU A N 1
ATOM 878 C CA . LEU A 1 106 ? -23.418 -1.464 25.866 1.00 85.31 106 LEU A CA 1
ATOM 879 C C . LEU A 1 106 ? -24.910 -1.157 26.101 1.00 85.31 106 LEU A C 1
ATOM 881 O O . LEU A 1 106 ? -25.240 -0.524 27.105 1.00 85.31 106 LEU A O 1
ATOM 885 N N . GLN A 1 107 ? -25.805 -1.599 25.211 1.00 84.75 107 GLN A N 1
ATOM 886 C CA . GLN A 1 107 ? -27.258 -1.457 25.369 1.00 84.75 107 GLN A CA 1
ATOM 887 C C . GLN A 1 107 ? -27.873 -2.490 26.328 1.00 84.75 107 GLN A C 1
ATOM 889 O O . GLN A 1 107 ? -29.016 -2.317 26.749 1.00 84.75 107 GLN A O 1
ATOM 894 N N . HIS A 1 108 ? -27.146 -3.550 26.701 1.00 82.31 108 HIS A N 1
ATOM 895 C CA . HIS A 1 108 ? -27.622 -4.496 27.709 1.00 82.31 108 HIS A CA 1
ATOM 896 C C . HIS A 1 108 ? -27.565 -3.868 29.111 1.00 82.31 108 HIS A C 1
ATOM 898 O O . HIS A 1 108 ? -26.519 -3.390 29.548 1.00 82.31 108 HIS A O 1
ATOM 904 N N . ASN A 1 109 ? -28.684 -3.907 29.839 1.00 65.25 109 ASN A N 1
ATOM 905 C CA . ASN A 1 109 ? -28.787 -3.324 31.183 1.00 65.25 109 ASN A CA 1
ATOM 906 C C . ASN A 1 109 ? -28.125 -4.162 32.296 1.00 65.25 109 ASN A C 1
ATOM 908 O O . ASN A 1 109 ? -27.884 -3.626 33.371 1.00 65.25 109 ASN A O 1
ATOM 912 N N . ASP A 1 110 ? -27.774 -5.428 32.044 1.00 73.88 110 ASP A N 1
ATOM 913 C CA . ASP A 1 110 ? -27.213 -6.349 33.055 1.00 73.88 110 ASP A CA 1
ATOM 914 C C . ASP A 1 110 ? -25.670 -6.344 33.125 1.00 73.88 110 ASP A C 1
ATOM 916 O O . ASP A 1 110 ? -25.036 -7.340 33.483 1.00 73.88 110 ASP A O 1
ATOM 920 N N . LEU A 1 111 ? -25.020 -5.239 32.749 1.00 76.81 111 LEU A N 1
ATOM 921 C CA . LEU A 1 111 ? -23.558 -5.141 32.754 1.00 76.81 111 LEU A CA 1
ATOM 922 C C . LEU A 1 111 ? -23.038 -4.614 34.097 1.00 76.81 111 LEU A C 1
ATOM 924 O O . LEU A 1 111 ? -23.510 -3.601 34.602 1.00 76.81 111 LEU A O 1
ATOM 928 N N . SER A 1 112 ? -21.989 -5.248 34.628 1.00 81.31 112 SER A N 1
ATOM 929 C CA . SER A 1 112 ? -21.189 -4.674 35.721 1.00 81.31 112 SER A CA 1
ATOM 930 C C . SER A 1 112 ? -20.560 -3.342 35.289 1.00 81.31 112 SER A C 1
ATOM 932 O O . SER A 1 112 ? -20.088 -3.229 34.156 1.00 81.31 112 SER A O 1
ATOM 934 N N . GLU A 1 113 ? -20.482 -2.368 36.200 1.00 79.88 113 GLU A N 1
ATOM 935 C CA . GLU A 1 113 ? -19.836 -1.061 35.979 1.00 79.88 113 GLU A CA 1
ATOM 936 C C . GLU A 1 113 ? -18.390 -1.179 35.462 1.00 79.88 113 GLU A C 1
ATOM 938 O O . GLU A 1 113 ? -17.979 -0.450 34.555 1.00 79.88 113 GLU A O 1
ATOM 943 N N . GLU A 1 114 ? -17.623 -2.154 35.966 1.00 78.00 114 GLU A N 1
ATOM 944 C CA . GLU A 1 114 ? -16.252 -2.421 35.502 1.00 78.00 114 GLU A CA 1
ATOM 945 C C . GLU A 1 114 ? -16.240 -2.835 34.018 1.00 78.00 114 GLU A C 1
ATOM 947 O O . GLU A 1 114 ? -15.474 -2.305 33.213 1.00 78.00 114 GLU A O 1
ATOM 952 N N . PHE A 1 115 ? -17.148 -3.733 33.628 1.00 79.06 115 PHE A N 1
ATOM 953 C CA . PHE A 1 115 ? -17.241 -4.237 32.256 1.00 79.06 115 PHE A CA 1
ATOM 954 C C . PHE A 1 115 ? -17.819 -3.191 31.292 1.00 79.06 115 PHE A C 1
ATOM 956 O O . PHE A 1 115 ? -17.388 -3.084 30.143 1.00 79.06 115 PHE A O 1
ATOM 963 N N . ARG A 1 116 ? -18.752 -2.362 31.770 1.00 81.94 116 ARG A N 1
ATOM 964 C CA . ARG A 1 116 ? -19.286 -1.213 31.030 1.00 81.94 116 ARG A CA 1
ATOM 965 C C . ARG A 1 116 ? -18.185 -0.195 30.723 1.00 81.94 116 ARG A C 1
ATOM 967 O O . ARG A 1 116 ? -18.079 0.263 29.587 1.00 81.94 116 ARG A O 1
ATOM 974 N N . THR A 1 117 ? -17.328 0.102 31.699 1.00 80.88 117 THR A N 1
ATOM 975 C CA . THR A 1 117 ? -16.181 1.010 31.531 1.00 80.88 117 THR A CA 1
ATOM 976 C C . THR A 1 117 ? -15.164 0.466 30.520 1.00 80.88 117 THR A C 1
ATOM 978 O O . THR A 1 117 ? -14.693 1.207 29.655 1.00 80.88 117 THR A O 1
ATOM 981 N N . GLU A 1 118 ? -14.863 -0.837 30.555 1.00 80.88 118 GLU A N 1
ATOM 982 C CA . GLU A 1 118 ? -14.002 -1.487 29.553 1.00 80.88 118 GLU A CA 1
ATOM 983 C C . GLU A 1 118 ? -14.580 -1.397 28.131 1.00 80.88 118 GLU A C 1
ATOM 985 O O . GLU A 1 118 ? -13.852 -1.091 27.182 1.00 80.88 118 GLU A O 1
ATOM 990 N N . LEU A 1 119 ? -15.888 -1.626 27.971 1.00 82.44 119 LEU A N 1
ATOM 991 C CA . LEU A 1 119 ? -16.562 -1.510 26.677 1.00 82.44 119 LEU A CA 1
ATOM 992 C C . LEU A 1 119 ? -16.559 -0.070 26.147 1.00 82.44 119 LEU A C 1
ATOM 994 O O . LEU A 1 119 ? -16.331 0.119 24.955 1.00 82.44 119 LEU A O 1
ATOM 998 N N . LEU A 1 120 ? -16.739 0.935 27.010 1.00 82.94 120 LEU A N 1
ATOM 999 C CA . LEU A 1 120 ? -16.654 2.352 26.631 1.00 82.94 120 LEU A CA 1
ATOM 1000 C C . LEU A 1 120 ? -15.249 2.739 26.151 1.00 82.94 120 LEU A C 1
ATOM 1002 O O . LEU A 1 120 ? -15.107 3.392 25.116 1.00 82.94 120 LEU A O 1
ATOM 1006 N N . ASN A 1 121 ? -14.201 2.294 26.850 1.00 81.56 121 ASN A N 1
ATOM 1007 C CA . ASN A 1 121 ? -12.821 2.513 26.408 1.00 81.56 121 ASN A CA 1
ATOM 1008 C C . ASN A 1 121 ? -12.571 1.857 25.045 1.00 81.56 121 ASN A C 1
ATOM 1010 O O . ASN A 1 121 ? -12.063 2.492 24.124 1.00 81.56 121 ASN A O 1
ATOM 1014 N N . LYS A 1 122 ? -13.031 0.615 24.874 1.00 80.75 122 LYS A N 1
ATOM 1015 C CA . LYS A 1 122 ? -12.911 -0.108 23.607 1.00 80.75 122 LYS A CA 1
ATOM 1016 C C . LYS A 1 122 ? -13.699 0.545 22.469 1.00 80.75 122 LYS A C 1
ATOM 1018 O O . LYS A 1 122 ? -13.237 0.537 21.331 1.00 80.75 122 LYS A O 1
ATOM 1023 N N . GLN A 1 123 ? -14.872 1.109 22.757 1.00 86.06 123 GLN A N 1
ATOM 1024 C CA . GLN A 1 123 ? -15.656 1.883 21.796 1.00 86.06 123 GLN A CA 1
ATOM 1025 C C . GLN A 1 123 ? -14.875 3.120 21.338 1.00 86.06 123 GLN A C 1
ATOM 1027 O O . GLN A 1 123 ? -14.780 3.380 20.139 1.00 86.06 123 GLN A O 1
ATOM 1032 N N . LYS A 1 124 ? -14.272 3.852 22.282 1.00 84.56 124 LYS A N 1
ATOM 1033 C CA . LYS A 1 124 ? -13.453 5.037 21.997 1.00 84.56 124 LYS A CA 1
ATOM 1034 C C . LYS A 1 124 ? -12.233 4.700 21.136 1.00 84.56 124 LYS A C 1
ATOM 1036 O O . LYS A 1 124 ? -11.966 5.405 20.160 1.00 84.56 124 LYS A O 1
ATOM 1041 N N . ASP A 1 125 ? -11.538 3.612 21.454 1.00 80.31 125 ASP A N 1
ATOM 1042 C CA . ASP A 1 125 ? -10.382 3.145 20.685 1.00 80.31 125 ASP A CA 1
ATOM 1043 C C . ASP A 1 125 ? -10.790 2.760 19.255 1.00 80.31 125 ASP A C 1
ATOM 1045 O O . ASP A 1 125 ? -10.241 3.286 18.287 1.00 80.31 125 ASP A O 1
ATOM 1049 N N . LEU A 1 126 ? -11.831 1.929 19.104 1.00 82.94 126 LEU A N 1
ATOM 1050 C CA . LEU A 1 126 ? -12.346 1.519 17.791 1.00 82.94 126 LEU A CA 1
ATOM 1051 C C . LEU A 1 126 ? -12.857 2.706 16.962 1.00 82.94 126 LEU A C 1
ATOM 1053 O O . LEU A 1 126 ? -12.674 2.723 15.747 1.00 82.94 126 LEU A O 1
ATOM 1057 N N . SER A 1 127 ? -13.476 3.704 17.597 1.00 84.56 127 SER A 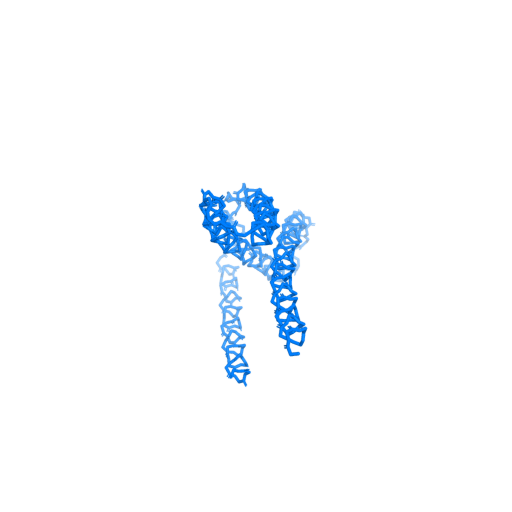N 1
ATOM 1058 C CA . SER A 1 127 ? -13.906 4.935 16.928 1.00 84.56 127 SER A CA 1
ATOM 1059 C C . SER A 1 127 ? -12.712 5.742 16.414 1.00 84.56 127 SER A C 1
ATOM 1061 O O . SER A 1 127 ? -12.737 6.234 15.285 1.00 84.56 127 SER A O 1
ATOM 1063 N N . THR A 1 128 ? -11.651 5.856 17.216 1.00 85.00 128 THR A N 1
ATOM 1064 C CA . THR A 1 128 ? -10.415 6.552 16.825 1.00 85.00 128 THR A CA 1
ATOM 1065 C C . THR A 1 128 ? -9.738 5.834 15.655 1.00 85.00 128 THR A C 1
ATOM 1067 O O . THR A 1 128 ? -9.375 6.463 14.659 1.00 85.00 128 THR A O 1
ATOM 1070 N N . ASP A 1 129 ? -9.651 4.503 15.713 1.00 81.50 129 ASP A N 1
ATOM 1071 C CA . ASP A 1 129 ? -9.109 3.684 14.627 1.00 81.50 129 ASP A CA 1
ATOM 1072 C C . ASP A 1 129 ? -9.932 3.812 13.340 1.00 81.50 129 ASP A C 1
ATOM 1074 O O . ASP A 1 129 ? -9.374 3.902 12.243 1.00 81.50 129 ASP A O 1
ATOM 1078 N N . LEU A 1 130 ? -11.264 3.850 13.452 1.00 85.88 130 LEU A N 1
ATOM 1079 C CA . LEU A 1 130 ? -12.162 4.023 12.312 1.00 85.88 130 LEU A CA 1
ATOM 1080 C C . LEU A 1 130 ? -11.948 5.381 11.629 1.00 85.88 130 LEU A C 1
ATOM 1082 O O . LEU A 1 130 ? -11.894 5.449 10.396 1.00 85.88 130 LEU A O 1
ATOM 1086 N N . GLN A 1 131 ? -11.801 6.450 12.417 1.00 85.06 131 GLN A N 1
ATOM 1087 C CA . GLN A 1 131 ? -11.484 7.787 11.912 1.00 85.06 131 GLN A CA 1
ATOM 1088 C C . GLN A 1 131 ? -10.133 7.798 11.197 1.00 85.06 131 GLN A C 1
ATOM 1090 O O . GLN A 1 131 ? -10.042 8.281 10.068 1.00 85.06 131 GLN A O 1
ATOM 1095 N N . LEU A 1 132 ? -9.109 7.193 11.801 1.00 83.94 132 LEU A N 1
ATOM 1096 C CA . LEU A 1 132 ? -7.778 7.113 11.211 1.00 83.94 132 LEU A CA 1
ATOM 1097 C C . LEU A 1 132 ? -7.783 6.346 9.884 1.00 83.94 132 LEU A C 1
ATOM 1099 O O . LEU A 1 132 ? -7.254 6.837 8.889 1.00 83.94 132 LEU A O 1
ATOM 1103 N N . ARG A 1 133 ? -8.423 5.170 9.832 1.00 83.12 133 ARG A N 1
ATOM 1104 C CA . ARG A 1 133 ? -8.547 4.390 8.588 1.00 83.12 133 ARG A CA 1
ATOM 1105 C C . ARG A 1 133 ? -9.306 5.160 7.519 1.00 83.12 133 ARG A C 1
ATOM 1107 O O . ARG A 1 133 ? -8.932 5.110 6.354 1.00 83.12 133 ARG A O 1
ATOM 1114 N N . THR A 1 134 ? -10.337 5.906 7.902 1.00 87.62 134 THR A N 1
ATOM 1115 C CA . THR A 1 134 ? -11.085 6.755 6.968 1.00 87.62 134 THR A CA 1
ATOM 1116 C C . THR A 1 134 ? -10.214 7.881 6.410 1.00 87.62 134 THR A C 1
ATOM 1118 O O . THR A 1 134 ? -10.217 8.094 5.201 1.00 87.62 134 THR A O 1
ATOM 1121 N N . ALA A 1 135 ? -9.413 8.543 7.250 1.00 85.38 135 ALA A N 1
ATOM 1122 C CA . ALA A 1 135 ? -8.467 9.565 6.808 1.00 85.38 135 ALA A CA 1
ATOM 1123 C C . ALA A 1 135 ? -7.415 8.995 5.840 1.00 85.38 135 ALA A C 1
ATOM 1125 O O . ALA A 1 135 ? -7.216 9.548 4.762 1.00 85.38 135 ALA A O 1
ATOM 1126 N N . GLN A 1 136 ? -6.818 7.844 6.171 1.00 83.50 136 GLN A N 1
ATOM 1127 C CA . GLN A 1 136 ? -5.843 7.159 5.312 1.00 83.50 136 GLN A CA 1
ATOM 1128 C C . GLN A 1 136 ? -6.441 6.742 3.961 1.00 83.50 136 GLN A C 1
ATOM 1130 O O . GLN A 1 136 ? -5.797 6.896 2.926 1.00 83.50 136 GLN A O 1
ATOM 1135 N N . ILE A 1 137 ? -7.679 6.232 3.959 1.00 87.94 137 ILE A N 1
ATOM 1136 C CA . ILE A 1 137 ? -8.400 5.888 2.728 1.00 87.94 137 ILE A CA 1
ATOM 1137 C C . ILE A 1 137 ? -8.586 7.128 1.859 1.00 87.94 137 ILE A C 1
ATOM 1139 O O . ILE A 1 137 ? -8.331 7.047 0.662 1.00 87.94 137 ILE A O 1
ATOM 1143 N N . ASN A 1 138 ? -9.025 8.244 2.443 1.00 86.50 138 ASN A N 1
ATOM 1144 C CA . ASN A 1 138 ? -9.273 9.478 1.700 1.00 86.50 138 ASN A CA 1
ATOM 1145 C C . ASN A 1 138 ? -7.978 10.038 1.104 1.00 86.50 138 ASN A C 1
ATOM 1147 O O . ASN A 1 138 ? -7.948 10.369 -0.078 1.00 86.50 138 ASN A O 1
ATOM 1151 N N . GLU A 1 139 ? -6.901 10.083 1.890 1.00 86.06 139 GLU A N 1
ATOM 1152 C CA . GLU A 1 139 ? -5.597 10.570 1.437 1.00 86.06 139 GLU A CA 1
ATOM 1153 C C . GLU A 1 139 ? -5.039 9.709 0.292 1.00 86.06 139 GLU A C 1
ATOM 1155 O O . GLU A 1 139 ? -4.651 10.228 -0.756 1.00 86.06 139 GLU A O 1
ATOM 1160 N N . LEU A 1 140 ? -5.047 8.381 0.453 1.00 85.38 140 LEU A N 1
ATOM 1161 C CA . LEU A 1 140 ? -4.544 7.466 -0.571 1.00 85.38 140 LEU A CA 1
ATOM 1162 C C . LEU A 1 140 ? -5.431 7.477 -1.825 1.00 85.38 140 LEU A C 1
ATOM 1164 O O . LEU A 1 140 ? -4.911 7.448 -2.938 1.00 85.38 140 LEU A O 1
ATOM 1168 N N . GLN A 1 141 ? -6.757 7.563 -1.667 1.00 86.50 141 GLN A N 1
ATOM 1169 C CA . GLN A 1 141 ? -7.696 7.713 -2.785 1.00 86.50 141 GLN A CA 1
ATOM 1170 C C . GLN A 1 141 ? -7.434 8.982 -3.580 1.00 86.50 141 GLN A C 1
ATOM 1172 O O . GLN A 1 141 ? -7.349 8.907 -4.803 1.00 86.50 141 GLN A O 1
ATOM 1177 N N . GLN A 1 142 ? -7.289 10.122 -2.902 1.00 85.31 142 GLN A N 1
ATOM 1178 C CA . GLN A 1 142 ? -7.002 11.394 -3.554 1.00 85.31 142 GLN A CA 1
ATOM 1179 C C . GLN A 1 142 ? -5.720 11.297 -4.386 1.00 85.31 142 GLN A C 1
ATOM 1181 O O . GLN A 1 142 ? -5.703 11.693 -5.546 1.00 85.31 142 GLN A O 1
ATOM 1186 N N . LYS A 1 143 ? -4.674 10.679 -3.839 1.00 80.62 143 LYS A N 1
ATOM 1187 C CA . LYS A 1 143 ? -3.384 10.549 -4.521 1.00 80.62 143 LYS A CA 1
ATOM 1188 C C . LYS A 1 143 ? -3.413 9.598 -5.715 1.00 80.62 143 LYS A C 1
ATOM 1190 O O . LYS A 1 143 ? -2.777 9.850 -6.734 1.00 80.62 143 LYS A O 1
ATOM 1195 N N . VAL A 1 144 ? -4.175 8.509 -5.608 1.00 81.25 144 VAL A N 1
ATOM 1196 C CA . VAL A 1 144 ? -4.427 7.606 -6.740 1.00 81.25 144 VAL A CA 1
ATOM 1197 C C . VAL A 1 144 ? -5.236 8.318 -7.830 1.00 81.25 144 VAL A C 1
ATOM 1199 O O . VAL A 1 144 ? -4.927 8.134 -9.003 1.00 81.25 144 VAL A O 1
ATOM 1202 N N . LEU A 1 145 ? -6.221 9.148 -7.462 1.00 78.81 145 LEU A N 1
ATOM 1203 C CA . LEU A 1 145 ? -7.022 9.952 -8.395 1.00 78.81 145 LEU A CA 1
ATOM 1204 C C . LEU A 1 145 ? -6.184 11.019 -9.113 1.00 78.81 145 LEU A C 1
ATOM 1206 O O . LEU A 1 145 ? -6.298 11.158 -10.328 1.00 78.81 145 LEU A O 1
ATOM 1210 N N . GLU A 1 146 ? -5.310 11.725 -8.391 1.00 72.81 146 GLU A N 1
ATOM 1211 C CA . GLU A 1 146 ? -4.345 12.674 -8.967 1.00 72.81 146 GLU A CA 1
ATOM 1212 C C . GLU A 1 146 ? -3.455 11.987 -10.022 1.00 72.81 146 GLU A C 1
ATOM 1214 O O . GLU A 1 146 ? -3.275 12.520 -11.115 1.00 72.81 146 GLU A O 1
ATOM 1219 N N . GLY A 1 147 ? -2.999 10.757 -9.756 1.00 62.31 147 GLY A N 1
ATOM 1220 C CA . GLY A 1 147 ? -2.263 9.929 -10.724 1.00 62.31 147 GLY A CA 1
ATOM 1221 C C . GLY A 1 147 ? -3.120 9.235 -11.802 1.00 62.31 147 GLY A C 1
ATOM 1222 O O . GLY A 1 147 ? -2.580 8.694 -12.766 1.00 62.31 147 GLY A O 1
ATOM 1223 N N . ASP A 1 148 ? -4.451 9.202 -11.674 1.00 63.00 148 ASP A N 1
ATOM 1224 C CA . ASP A 1 148 ? -5.380 8.711 -12.711 1.00 63.00 148 ASP A CA 1
ATOM 1225 C C . ASP A 1 148 ? -5.758 9.825 -13.710 1.00 63.00 148 ASP A C 1
ATOM 1227 O O . ASP A 1 148 ? -6.113 9.518 -14.847 1.00 63.00 148 ASP A O 1
ATOM 1231 N N . GLY A 1 149 ? -5.598 11.109 -13.360 1.00 55.81 149 GLY A N 1
ATOM 1232 C CA . GLY A 1 149 ? -5.658 12.222 -14.325 1.00 55.81 149 GLY A CA 1
ATOM 1233 C C . GLY A 1 149 ? -4.636 12.080 -15.466 1.00 55.81 149 GLY A C 1
ATOM 1234 O O . GLY A 1 149 ? -4.877 12.513 -16.593 1.00 55.81 149 GLY A O 1
ATOM 1235 N N . GLU A 1 150 ? -3.545 11.356 -15.210 1.00 52.84 150 GLU A N 1
ATOM 1236 C CA . GLU A 1 150 ? -2.555 10.929 -16.199 1.00 52.84 150 GLU A CA 1
ATOM 1237 C C . GLU A 1 150 ? -2.941 9.662 -16.991 1.00 52.84 150 GLU A C 1
ATOM 1239 O O . GLU A 1 150 ? -2.164 9.185 -17.812 1.00 52.84 150 GLU A O 1
ATOM 1244 N N . SER A 1 151 ? -4.147 9.105 -16.842 1.00 53.00 151 SER A N 1
ATOM 1245 C CA . SER A 1 151 ? -4.579 7.927 -17.620 1.00 53.00 151 SER A CA 1
ATOM 1246 C C . SER A 1 151 ? -4.630 8.195 -19.139 1.00 53.00 151 SER A C 1
ATOM 1248 O O . SER A 1 151 ? -4.512 7.284 -19.963 1.00 53.00 151 SER A O 1
ATOM 1250 N N . LEU A 1 152 ? -4.700 9.469 -19.548 1.00 50.00 152 LEU A N 1
ATOM 1251 C CA . LEU A 1 152 ? -4.444 9.874 -20.935 1.00 50.00 152 LEU A CA 1
ATOM 1252 C C . LEU A 1 152 ? -2.983 9.638 -21.361 1.00 50.00 152 LEU A C 1
ATOM 1254 O O . LEU A 1 152 ? -2.753 9.248 -22.502 1.00 50.00 152 LEU A O 1
ATOM 1258 N N . LEU A 1 153 ? -2.009 9.820 -20.466 1.00 53.81 153 LEU A N 1
ATOM 1259 C CA . LEU A 1 153 ? -0.594 9.508 -20.699 1.00 53.81 153 LEU A CA 1
ATOM 1260 C C . LEU A 1 153 ? -0.342 7.993 -20.706 1.00 53.81 153 LEU A C 1
ATOM 1262 O O . LEU A 1 153 ? 0.457 7.528 -21.513 1.00 53.81 153 LEU A O 1
ATOM 1266 N N . GLU A 1 154 ? -1.083 7.203 -19.916 1.00 58.19 154 GLU A N 1
ATOM 1267 C CA . GLU A 1 154 ? -1.030 5.730 -19.972 1.00 58.19 154 GLU A CA 1
ATOM 1268 C C . GLU A 1 154 ? -1.444 5.192 -21.353 1.00 58.19 154 GLU A C 1
ATOM 1270 O O . GLU A 1 154 ? -0.783 4.307 -21.898 1.00 58.19 154 GLU A O 1
ATOM 1275 N N . ARG A 1 155 ? -2.500 5.756 -21.961 1.00 59.12 155 ARG A N 1
ATOM 1276 C CA . ARG A 1 155 ? -2.940 5.387 -23.324 1.00 59.12 155 ARG A CA 1
ATOM 1277 C C . ARG A 1 155 ? -1.934 5.797 -24.398 1.00 59.12 155 ARG A C 1
ATOM 1279 O O . ARG A 1 155 ? -1.796 5.101 -25.399 1.00 59.12 155 ARG A O 1
ATOM 1286 N N . LYS A 1 156 ? -1.207 6.892 -24.165 1.00 64.81 156 LYS A N 1
ATOM 1287 C CA . LYS A 1 156 ? -0.179 7.425 -25.068 1.00 64.81 156 LYS A CA 1
ATOM 1288 C C . LYS A 1 156 ? 1.235 6.925 -24.764 1.00 64.81 156 LYS A C 1
ATOM 1290 O O . LYS A 1 156 ? 2.186 7.326 -25.432 1.00 64.81 156 LYS A O 1
ATOM 1295 N N . ARG A 1 157 ? 1.395 6.025 -23.788 1.00 70.19 157 ARG A N 1
ATOM 1296 C CA . ARG A 1 157 ? 2.691 5.554 -23.271 1.00 70.19 157 ARG A CA 1
ATOM 1297 C C . ARG A 1 157 ? 3.645 5.117 -24.378 1.00 70.19 157 ARG A C 1
ATOM 1299 O O . ARG A 1 157 ? 4.817 5.478 -24.372 1.00 70.19 157 ARG A O 1
ATOM 1306 N N . PHE A 1 158 ? 3.133 4.369 -25.349 1.00 75.38 158 PHE A N 1
ATOM 1307 C CA . PHE A 1 158 ? 3.932 3.833 -26.449 1.00 75.38 158 PHE A CA 1
ATOM 1308 C C . PHE A 1 158 ? 3.911 4.697 -27.717 1.00 75.38 158 PHE A C 1
ATOM 1310 O O . PHE A 1 158 ? 4.687 4.419 -28.626 1.00 75.38 158 PHE A O 1
ATOM 1317 N N . GLU A 1 159 ? 3.110 5.771 -27.773 1.00 71.75 159 GLU A N 1
ATOM 1318 C CA . GLU A 1 159 ? 3.085 6.703 -28.919 1.00 71.75 159 GLU A CA 1
ATOM 1319 C C . GLU A 1 159 ? 4.430 7.419 -29.107 1.00 71.75 159 GLU A C 1
ATOM 1321 O O . GLU A 1 159 ? 4.764 7.862 -30.201 1.00 71.75 159 GLU A O 1
ATOM 1326 N N . GLY A 1 160 ? 5.233 7.506 -28.043 1.00 68.06 160 GLY A N 1
ATOM 1327 C CA . GLY A 1 160 ? 6.570 8.087 -28.088 1.00 68.06 160 GLY A CA 1
ATOM 1328 C C . GLY A 1 160 ? 7.672 7.161 -28.620 1.00 68.06 160 GLY A C 1
ATOM 1329 O O . GLY A 1 160 ? 8.820 7.606 -28.650 1.00 68.06 160 GLY A O 1
ATOM 1330 N N . LEU A 1 161 ? 7.369 5.905 -28.978 1.00 75.06 161 LEU A N 1
ATOM 1331 C CA . LEU A 1 161 ? 8.326 4.987 -29.607 1.00 75.06 161 LEU A CA 1
ATOM 1332 C C . LEU A 1 161 ? 8.400 5.267 -31.113 1.00 75.06 161 LEU A C 1
ATOM 1334 O O . LEU A 1 161 ? 7.417 5.122 -31.838 1.00 75.06 161 LEU A O 1
ATOM 1338 N N . GLN A 1 162 ? 9.577 5.650 -31.596 1.00 76.00 162 GLN A N 1
ATOM 1339 C CA . GLN A 1 162 ? 9.824 6.002 -32.987 1.00 76.00 162 GLN A CA 1
ATOM 1340 C C . GLN A 1 162 ? 10.466 4.829 -33.737 1.00 76.00 162 GLN A C 1
ATOM 1342 O O . GLN A 1 162 ? 11.685 4.664 -33.797 1.00 76.00 162 GLN A O 1
ATOM 1347 N N . GLY A 1 163 ? 9.614 4.039 -34.391 1.00 81.56 163 GLY A N 1
ATOM 1348 C CA . GLY A 1 163 ? 10.024 3.020 -35.355 1.00 81.56 163 GLY A CA 1
ATOM 1349 C C . GLY A 1 163 ? 10.269 1.624 -34.772 1.00 81.56 163 GLY A C 1
ATOM 1350 O O . GLY A 1 163 ? 10.433 1.414 -33.573 1.00 81.56 163 GLY A O 1
ATOM 1351 N N . MET A 1 164 ? 10.307 0.638 -35.672 1.00 81.88 164 MET A N 1
ATOM 1352 C CA . MET A 1 164 ? 10.275 -0.794 -35.339 1.00 81.88 164 MET A CA 1
ATOM 1353 C C . MET A 1 164 ? 11.485 -1.280 -34.522 1.00 81.88 164 MET A C 1
ATOM 1355 O O . MET A 1 164 ? 11.365 -2.185 -33.696 1.00 81.88 164 MET A O 1
ATOM 1359 N N . SER A 1 165 ? 12.665 -0.694 -34.741 1.00 80.12 165 SER A N 1
ATOM 1360 C CA . SER A 1 165 ? 13.884 -1.054 -34.007 1.00 80.12 165 SER A CA 1
ATOM 1361 C C . SER A 1 165 ? 13.815 -0.638 -32.537 1.00 80.12 165 SER A C 1
ATOM 1363 O O . SER A 1 165 ? 14.247 -1.398 -31.669 1.00 80.12 165 SER A O 1
ATOM 1365 N N . GLU A 1 166 ? 13.224 0.524 -32.248 1.00 78.56 166 GLU A N 1
ATOM 1366 C CA . GLU A 1 166 ? 13.003 1.005 -30.885 1.00 78.56 166 GLU A CA 1
ATOM 1367 C C . GLU A 1 166 ? 11.958 0.147 -30.171 1.00 78.56 166 GLU A C 1
ATOM 1369 O O . GLU A 1 166 ? 12.185 -0.287 -29.043 1.00 78.56 166 GLU A O 1
ATOM 1374 N N . THR A 1 167 ? 10.870 -0.208 -30.861 1.00 85.25 167 THR A N 1
ATOM 1375 C CA . THR A 1 167 ? 9.863 -1.140 -30.338 1.00 85.25 167 THR A CA 1
ATOM 1376 C C . THR A 1 167 ? 10.473 -2.501 -30.004 1.00 85.25 167 THR A C 1
ATOM 1378 O O . THR A 1 167 ? 10.246 -3.024 -28.915 1.00 85.25 167 THR A O 1
ATOM 1381 N N . LYS A 1 168 ? 11.294 -3.075 -30.894 1.00 87.50 168 LYS A N 1
ATOM 1382 C CA . LYS A 1 168 ? 11.957 -4.365 -30.641 1.00 87.50 168 LYS A CA 1
ATOM 1383 C C . LYS A 1 168 ? 12.900 -4.295 -29.436 1.00 87.50 168 LYS A C 1
ATOM 1385 O O . LYS A 1 168 ? 12.912 -5.219 -28.620 1.00 87.50 168 LYS A O 1
ATOM 1390 N N . ALA A 1 169 ? 13.672 -3.214 -29.310 1.00 84.56 169 ALA A N 1
ATOM 1391 C CA . ALA A 1 169 ? 14.535 -2.987 -28.154 1.00 84.56 169 ALA A CA 1
ATOM 1392 C C . ALA A 1 169 ? 13.717 -2.881 -26.856 1.00 84.56 169 ALA A C 1
ATOM 1394 O O . ALA A 1 169 ? 14.006 -3.601 -25.902 1.00 84.56 169 ALA A O 1
ATOM 1395 N N . ALA A 1 170 ? 12.648 -2.079 -26.852 1.00 84.88 170 ALA A N 1
ATOM 1396 C CA . ALA A 1 170 ? 11.753 -1.922 -25.708 1.00 84.88 170 ALA A CA 1
ATOM 1397 C C . ALA A 1 170 ? 11.136 -3.254 -25.264 1.00 84.88 170 ALA A C 1
ATOM 1399 O O . ALA A 1 170 ? 11.167 -3.589 -24.083 1.00 84.88 170 ALA A O 1
ATOM 1400 N N . LEU A 1 171 ? 10.628 -4.044 -26.215 1.00 87.69 171 LEU A N 1
ATOM 1401 C CA . LEU A 1 171 ? 10.040 -5.356 -25.941 1.00 87.69 171 LEU A CA 1
ATOM 1402 C C . LEU A 1 171 ? 11.061 -6.334 -25.360 1.00 87.69 171 LEU A C 1
ATOM 1404 O O . LEU A 1 171 ? 10.758 -7.041 -24.404 1.00 87.69 171 LEU A O 1
ATOM 1408 N N . THR A 1 172 ? 12.279 -6.349 -25.905 1.00 89.06 172 THR A N 1
ATOM 1409 C CA . THR A 1 172 ? 13.359 -7.216 -25.409 1.00 89.06 172 THR A CA 1
ATOM 1410 C C . THR A 1 172 ? 13.715 -6.857 -23.966 1.00 89.06 172 THR A C 1
ATOM 1412 O O . THR A 1 172 ? 13.892 -7.733 -23.124 1.00 89.06 172 THR A O 1
ATOM 1415 N N . MET A 1 173 ? 13.776 -5.561 -23.662 1.00 87.06 173 MET A N 1
ATOM 1416 C CA . MET A 1 173 ? 14.079 -5.064 -22.322 1.00 87.06 173 MET A CA 1
ATOM 1417 C C . MET A 1 173 ? 12.960 -5.396 -21.337 1.00 87.06 173 MET A C 1
ATOM 1419 O O . MET A 1 173 ? 13.244 -5.969 -20.293 1.00 87.06 173 MET A O 1
ATOM 1423 N N . LEU A 1 174 ? 11.698 -5.147 -21.702 1.00 88.62 174 LEU A N 1
ATOM 1424 C CA . LEU A 1 174 ? 10.538 -5.513 -20.884 1.00 88.62 174 LEU A CA 1
ATOM 1425 C C . LEU A 1 174 ? 10.473 -7.017 -20.610 1.00 88.62 174 LEU A C 1
ATOM 1427 O O . LEU A 1 174 ? 10.191 -7.415 -19.483 1.00 88.62 174 LEU A O 1
ATOM 1431 N N . PHE A 1 175 ? 10.760 -7.854 -21.611 1.00 90.94 175 PHE A N 1
ATOM 1432 C CA . PHE A 1 175 ? 10.780 -9.304 -21.435 1.00 90.94 175 PHE A CA 1
ATOM 1433 C C . PHE A 1 175 ? 11.859 -9.730 -20.434 1.00 90.94 175 PHE A C 1
ATOM 1435 O O . PHE A 1 175 ? 11.576 -10.493 -19.512 1.00 90.94 175 PHE A O 1
ATOM 1442 N N . ASN A 1 176 ? 13.071 -9.183 -20.553 1.00 89.44 176 ASN A N 1
ATOM 1443 C CA . ASN A 1 176 ? 14.156 -9.463 -19.612 1.00 89.44 176 ASN A CA 1
ATOM 1444 C C . ASN A 1 176 ? 13.823 -8.989 -18.191 1.00 89.44 176 ASN A C 1
ATOM 1446 O O . ASN A 1 176 ? 14.018 -9.742 -17.240 1.00 89.44 176 ASN A O 1
ATOM 1450 N N . THR A 1 177 ? 13.272 -7.782 -18.041 1.00 87.38 177 THR A N 1
ATOM 1451 C CA . THR A 1 177 ? 12.827 -7.253 -16.745 1.00 87.38 177 THR A CA 1
ATOM 1452 C C . THR A 1 177 ? 11.726 -8.126 -16.136 1.00 87.38 177 THR A C 1
ATOM 1454 O O . THR A 1 177 ? 11.778 -8.451 -14.951 1.00 87.38 177 THR A O 1
ATOM 1457 N N . ALA A 1 178 ? 10.765 -8.590 -16.939 1.00 88.94 178 ALA A N 1
ATOM 1458 C CA . ALA A 1 178 ? 9.715 -9.494 -16.479 1.00 88.94 178 ALA A CA 1
ATOM 1459 C C . ALA A 1 178 ? 10.273 -10.850 -16.014 1.00 88.94 178 ALA A C 1
ATOM 1461 O O . ALA A 1 178 ? 9.860 -11.361 -14.973 1.00 88.94 178 ALA A O 1
ATOM 1462 N N . VAL A 1 179 ? 11.236 -11.422 -16.747 1.00 93.12 179 VAL A N 1
ATOM 1463 C CA . VAL A 1 179 ? 11.920 -12.664 -16.350 1.00 93.12 179 VAL A CA 1
ATOM 1464 C C . VAL A 1 179 ? 12.685 -12.473 -15.039 1.00 93.12 179 VAL A C 1
ATOM 1466 O O . VAL A 1 179 ? 12.573 -13.315 -14.149 1.00 93.12 179 VAL A O 1
ATOM 1469 N N . GLN A 1 180 ? 13.406 -11.359 -14.883 1.00 90.06 180 GLN A N 1
ATOM 1470 C CA . GLN A 1 180 ? 14.129 -11.034 -13.650 1.00 90.06 180 GLN A CA 1
ATOM 1471 C C . GLN A 1 180 ? 13.189 -10.918 -12.448 1.00 90.06 180 GLN A C 1
ATOM 1473 O O . GLN A 1 180 ? 13.435 -11.557 -11.427 1.00 90.06 180 GLN A O 1
ATOM 1478 N N . HIS A 1 181 ? 12.086 -10.176 -12.575 1.00 88.12 181 HIS A N 1
ATOM 1479 C CA . HIS A 1 181 ? 11.096 -10.081 -11.502 1.00 88.12 181 HIS A CA 1
ATOM 1480 C C . HIS A 1 181 ? 10.459 -11.432 -11.182 1.00 88.12 181 HIS A C 1
ATOM 1482 O O . HIS A 1 181 ? 10.300 -11.764 -10.012 1.00 88.12 181 HIS A O 1
ATOM 1488 N N . LYS A 1 182 ? 10.143 -12.252 -12.192 1.00 91.88 182 LYS A N 1
ATOM 1489 C CA . LYS A 1 182 ? 9.590 -13.593 -11.965 1.00 91.88 182 LYS A CA 1
ATOM 1490 C C . LYS A 1 182 ? 10.564 -14.490 -11.194 1.00 91.88 182 LYS A C 1
ATOM 1492 O O . LYS A 1 182 ? 10.136 -15.205 -10.292 1.00 91.88 182 LYS A O 1
ATOM 1497 N N . ALA A 1 183 ? 11.854 -14.433 -11.521 1.00 92.38 183 ALA A N 1
ATOM 1498 C CA . ALA A 1 183 ? 12.893 -15.167 -10.803 1.00 92.38 183 ALA A CA 1
ATOM 1499 C C . ALA A 1 183 ? 13.053 -14.668 -9.356 1.00 92.38 183 ALA A C 1
ATOM 1501 O O . ALA A 1 183 ? 13.106 -15.477 -8.434 1.00 92.38 183 ALA A O 1
ATOM 1502 N N . GLN A 1 184 ? 13.058 -13.348 -9.146 1.00 90.62 184 GLN A N 1
ATOM 1503 C CA . GLN A 1 184 ? 13.099 -12.750 -7.807 1.00 90.62 184 GLN A CA 1
ATOM 1504 C C . GLN A 1 184 ? 11.887 -13.154 -6.965 1.00 90.62 184 GLN A C 1
ATOM 1506 O O . GLN A 1 184 ? 12.059 -13.569 -5.825 1.00 90.62 184 GLN A O 1
ATOM 1511 N N . CYS A 1 185 ? 10.675 -13.105 -7.525 1.00 88.88 185 CYS A N 1
ATOM 1512 C CA . CYS A 1 185 ? 9.472 -13.549 -6.824 1.00 88.88 185 CYS A CA 1
ATOM 1513 C C . CYS A 1 185 ? 9.568 -15.016 -6.398 1.00 88.88 185 CYS A C 1
ATOM 1515 O O . CYS A 1 185 ? 9.195 -15.331 -5.272 1.00 88.88 185 CYS A O 1
ATOM 1517 N N . ALA A 1 186 ? 10.080 -15.899 -7.261 1.00 90.31 186 ALA A N 1
ATOM 1518 C CA . ALA A 1 186 ? 10.282 -17.303 -6.912 1.00 90.31 186 ALA A CA 1
ATOM 1519 C C . ALA A 1 186 ? 11.296 -17.469 -5.763 1.00 90.31 186 ALA A C 1
ATOM 1521 O O . ALA A 1 186 ? 11.018 -18.201 -4.818 1.00 90.31 186 ALA A O 1
ATOM 1522 N N . SER A 1 187 ? 12.418 -16.738 -5.802 1.00 90.75 187 SER A N 1
ATOM 1523 C CA . SER A 1 187 ? 13.420 -16.734 -4.722 1.00 90.75 187 SER A CA 1
ATOM 1524 C C . SER A 1 187 ? 12.825 -16.258 -3.397 1.00 90.75 187 SER A C 1
ATOM 1526 O O . SER A 1 187 ? 12.909 -16.956 -2.393 1.00 90.75 187 SER A O 1
ATOM 1528 N N . SER A 1 188 ? 12.145 -15.108 -3.393 1.00 88.75 188 SER A N 1
ATOM 1529 C CA . SER A 1 188 ? 11.534 -14.562 -2.176 1.00 88.75 188 SER A CA 1
ATOM 1530 C C . SER A 1 188 ? 10.415 -15.451 -1.625 1.00 88.75 188 SER A C 1
ATOM 1532 O O . SER A 1 188 ? 10.222 -15.512 -0.414 1.00 88.75 188 SER A O 1
ATOM 1534 N N . GLN A 1 189 ? 9.667 -16.147 -2.487 1.00 88.31 189 GLN A N 1
ATOM 1535 C CA . GLN A 1 189 ? 8.674 -17.134 -2.051 1.00 88.31 189 GLN A CA 1
ATOM 1536 C C . GLN A 1 189 ? 9.326 -18.340 -1.376 1.00 88.31 189 GLN A C 1
ATOM 1538 O O . GLN A 1 189 ? 8.806 -18.813 -0.368 1.00 88.31 189 GLN A O 1
ATOM 1543 N N . GLN A 1 190 ? 10.454 -18.814 -1.903 1.00 86.56 190 GLN A N 1
ATOM 1544 C CA . GLN A 1 190 ? 11.212 -19.902 -1.296 1.00 86.56 190 GLN A CA 1
ATOM 1545 C C . GLN A 1 190 ? 11.771 -19.493 0.076 1.00 86.56 190 GLN A C 1
ATOM 1547 O O . GLN A 1 190 ? 11.568 -20.209 1.049 1.00 86.56 190 GLN A O 1
ATOM 1552 N N . GLU A 1 191 ? 12.372 -18.305 0.187 1.00 89.69 191 GLU A N 1
ATOM 1553 C CA . GLU A 1 191 ? 12.858 -17.759 1.466 1.00 89.69 191 GLU A CA 1
ATOM 1554 C C . GLU A 1 191 ? 11.735 -17.650 2.513 1.00 89.69 191 GLU A C 1
ATOM 1556 O O . GLU A 1 191 ? 11.925 -17.973 3.683 1.00 89.69 191 GLU A O 1
ATOM 1561 N N . LEU A 1 192 ? 10.536 -17.231 2.096 1.00 83.81 192 LEU A N 1
ATOM 1562 C CA . LEU A 1 192 ? 9.357 -17.184 2.964 1.00 83.81 192 LEU A CA 1
ATOM 1563 C C . LEU A 1 192 ? 8.924 -18.571 3.449 1.00 83.81 192 LEU A C 1
ATOM 1565 O O . LEU A 1 192 ? 8.506 -18.692 4.597 1.00 83.81 192 LEU A O 1
ATOM 1569 N N . GLN A 1 193 ? 9.012 -19.594 2.597 1.00 82.38 193 GLN A N 1
ATOM 1570 C CA . GLN A 1 193 ? 8.706 -20.976 2.976 1.00 82.38 193 GLN A CA 1
ATOM 1571 C C . GLN A 1 193 ? 9.739 -21.550 3.948 1.00 82.38 193 GLN A C 1
ATOM 1573 O O . GLN A 1 193 ? 9.372 -22.317 4.826 1.00 82.38 193 GLN A O 1
ATOM 1578 N N . GLU A 1 194 ? 11.010 -21.165 3.829 1.00 80.94 194 GLU A N 1
ATOM 1579 C CA . GLU A 1 194 ? 12.077 -21.601 4.741 1.00 80.94 194 GLU A CA 1
ATOM 1580 C C . GLU A 1 194 ? 11.977 -20.953 6.138 1.00 80.94 194 GLU A C 1
ATOM 1582 O O . GLU A 1 194 ? 12.536 -21.470 7.106 1.00 80.94 194 GLU A O 1
ATOM 1587 N N . LEU A 1 195 ? 11.259 -19.830 6.257 1.00 72.62 195 LEU A N 1
ATOM 1588 C CA . LEU A 1 195 ? 11.023 -19.107 7.514 1.00 72.62 195 LEU A CA 1
ATOM 1589 C C . LEU A 1 195 ? 9.726 -19.514 8.244 1.00 72.62 195 LEU A C 1
ATOM 1591 O O . LEU A 1 195 ? 9.475 -18.997 9.339 1.00 72.62 195 LEU A O 1
ATOM 1595 N N . GLN A 1 196 ? 8.897 -20.376 7.647 1.00 47.38 196 GLN A N 1
ATOM 1596 C CA . GLN A 1 196 ? 7.633 -20.882 8.208 1.00 47.38 196 GLN A CA 1
ATOM 1597 C C . GLN A 1 196 ? 7.800 -22.263 8.840 1.00 47.38 196 GLN A C 1
ATOM 1599 O O . GLN A 1 196 ? 7.171 -22.472 9.904 1.00 47.38 196 GLN A O 1
#

Secondary structure (DSSP, 8-state):
-HHHHHHHHHHHHHHHHHHHHHHHHHHHHHHHHHHHHHHHHHHHHHHHHHHHTT--GGGHHHHHHHHHHHHHHHHHHHHHHHHHHHHHHHHHHHHHHHHHHHHHHHT-TT--HHHHHHHHHHHHHHHHHHHHHHHHHHHHHHHHHHHHTTHHHHHTTTTT--SHHHHHHHHHHHHHHHHHHHHHHHHHHHHHHHT-

pLDDT: mean 76.94, std 10.72, range [47.38, 93.12]

Radius of gyration: 25.14 Å; chains: 1; bounding box: 52×40×81 Å

Organism: Hyalella azteca (NCBI:txid294128)

InterPro domains:
  IPR027640 Kinesin-like protein [PTHR47969] (2-196)